Protein AF-A0A395GTN2-F1 (afdb_monomer)

Organism: NCBI:txid1448316

Mean predicted aligned error: 8.31 Å

Foldseek 3Di:
DLVLLLVLLCVQPVVPFPFPCLNPPAFLLLLVLLLVLVVLQVVLQVLVVCLVPVPPDPVCVVVVVCSLCVCVVQLQDDPVALDGQLLSNLLNLLQVVVVPWDKAQDDDPPDRDDDQADCSPPDSSRHGIHTPCVPDDVVVVVCVRSDGDDFDDDDLQCVVFVSGPPDPNDFAPQRVQLVVLLVVCVVVVDPLNVLSRGCSLVSNSSRRSHINLSCVSSLLDADPDQDWRQYPVGDTDHGDPCDPVSSVVNSQSVQSSSVHGD

Secondary structure (DSSP, 8-state):
-HHHHHHHHHHHTGGG---GGGGSPPPHHHHHHHHHHHHHHHHHHHHHHHHHHH--SGGGHHHHHHHTTHHHHTTSS-SSSSS-THHHHHHHHHHHHHTT---B----TT--S--SS-GGGS-TT-PPPB--GGGS-HHHHT----PPPPPPPP-HHHHHTT-S-S-TTSPPHHHHHHHHHHHHHHHTT-TTHHHHH--HHHHHTTGGGS-HHHHHHTT------SSPEEPTTS-EE-PPP--HHHHHHHHHHHHHTTT---

Structure (mmCIF, N/CA/C/O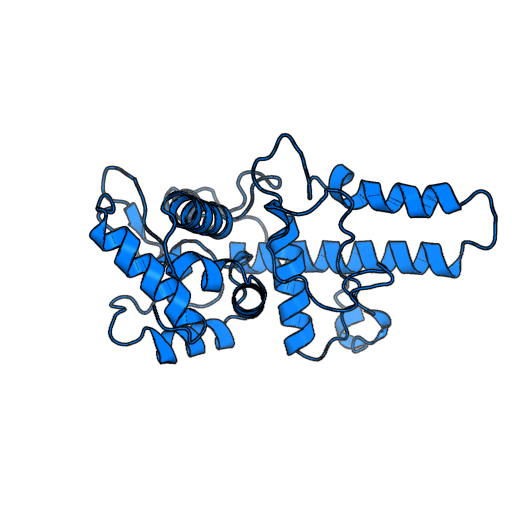 backbone):
data_AF-A0A395GTN2-F1
#
_entry.id   AF-A0A395GTN2-F1
#
loop_
_atom_site.group_PDB
_atom_site.id
_atom_site.type_symbol
_atom_site.label_atom_id
_atom_site.label_alt_id
_atom_site.label_comp_id
_atom_site.label_asym_id
_atom_site.label_entity_id
_atom_site.label_seq_id
_atom_site.pdbx_PDB_ins_code
_atom_site.Cartn_x
_atom_site.Cartn_y
_atom_site.Cartn_z
_atom_site.occupancy
_atom_site.B_iso_or_equiv
_atom_site.auth_seq_id
_atom_site.auth_comp_id
_atom_site.auth_asym_id
_atom_site.auth_atom_id
_atom_site.pdbx_PDB_model_num
ATOM 1 N N . MET A 1 1 ? 0.280 -10.208 2.697 1.00 88.06 1 MET A N 1
ATOM 2 C CA . MET A 1 1 ? 0.547 -9.235 1.609 1.00 88.06 1 MET A CA 1
ATOM 3 C C . MET A 1 1 ? 1.428 -9.806 0.502 1.00 88.06 1 MET A C 1
ATOM 5 O O . MET A 1 1 ? 0.880 -10.152 -0.533 1.00 88.06 1 MET A O 1
ATOM 9 N N . ARG A 1 2 ? 2.753 -9.978 0.691 1.00 90.62 2 ARG A N 1
ATOM 10 C CA . ARG A 1 2 ? 3.691 -10.299 -0.416 1.00 90.62 2 ARG A CA 1
ATOM 11 C C . ARG A 1 2 ? 3.287 -11.545 -1.201 1.00 90.62 2 ARG A C 1
ATOM 13 O O . ARG A 1 2 ? 3.273 -11.512 -2.423 1.00 90.62 2 ARG A O 1
ATOM 20 N N . ARG A 1 3 ? 2.926 -12.620 -0.493 1.00 90.50 3 ARG A N 1
ATOM 21 C CA . ARG A 1 3 ? 2.465 -13.875 -1.104 1.00 90.50 3 ARG A CA 1
ATOM 22 C C . ARG A 1 3 ? 1.245 -13.664 -2.007 1.00 90.50 3 ARG A C 1
ATOM 24 O O . ARG A 1 3 ? 1.262 -14.141 -3.132 1.00 90.50 3 ARG A O 1
ATOM 31 N N . ASN A 1 4 ? 0.238 -12.925 -1.537 1.00 90.69 4 ASN A N 1
ATOM 32 C CA . ASN A 1 4 ? -0.984 -12.650 -2.301 1.00 90.69 4 ASN A CA 1
ATOM 33 C C . ASN A 1 4 ? -0.666 -11.826 -3.553 1.00 90.69 4 ASN A C 1
ATOM 35 O O . ASN A 1 4 ? -1.109 -12.178 -4.639 1.00 90.69 4 ASN A O 1
ATOM 39 N N . PHE A 1 5 ? 0.166 -10.788 -3.415 1.00 92.25 5 PHE A N 1
ATOM 40 C CA . PHE A 1 5 ? 0.612 -9.979 -4.548 1.00 92.25 5 PHE A CA 1
ATOM 41 C C . PHE A 1 5 ? 1.381 -10.806 -5.585 1.00 92.25 5 PHE A C 1
ATOM 43 O O . PHE A 1 5 ? 1.015 -10.798 -6.754 1.00 92.25 5 PHE A O 1
ATOM 50 N N . CYS A 1 6 ? 2.395 -11.572 -5.168 1.00 91.75 6 CYS A N 1
ATOM 51 C CA . CYS A 1 6 ? 3.172 -12.410 -6.088 1.00 91.75 6 CYS A CA 1
ATOM 52 C C . CYS A 1 6 ? 2.281 -13.444 -6.782 1.00 91.75 6 CYS A C 1
ATOM 54 O O . CYS A 1 6 ? 2.359 -13.585 -7.994 1.00 91.75 6 CYS A O 1
ATOM 56 N N . SER A 1 7 ? 1.385 -14.096 -6.034 1.00 93.06 7 SER A N 1
ATOM 57 C CA . SER A 1 7 ? 0.434 -15.061 -6.589 1.00 93.06 7 SER A CA 1
ATOM 58 C C . SER A 1 7 ? -0.487 -14.421 -7.628 1.00 93.06 7 SER A C 1
ATOM 60 O O . SER A 1 7 ? -0.712 -15.014 -8.677 1.00 93.06 7 SER A O 1
ATOM 62 N N . ALA A 1 8 ? -1.011 -13.221 -7.367 1.00 91.81 8 ALA A N 1
ATOM 63 C CA . ALA A 1 8 ? -1.861 -12.502 -8.314 1.00 91.81 8 ALA A CA 1
ATOM 64 C C . ALA A 1 8 ? -1.090 -12.122 -9.586 1.00 91.81 8 ALA A C 1
ATOM 66 O O . ALA A 1 8 ? -1.570 -12.334 -10.698 1.00 91.81 8 ALA A O 1
ATOM 67 N N . VAL A 1 9 ? 0.139 -11.627 -9.428 1.00 90.94 9 VAL A N 1
ATOM 68 C CA . VAL A 1 9 ? 1.033 -11.291 -10.540 1.00 90.94 9 VAL A CA 1
ATOM 69 C C . VAL A 1 9 ? 1.365 -12.529 -11.383 1.00 90.94 9 VAL A C 1
ATOM 71 O O . VAL A 1 9 ? 1.243 -12.496 -12.605 1.00 90.94 9 VAL A O 1
ATOM 74 N N . GLU A 1 10 ? 1.731 -13.641 -10.751 1.00 92.19 10 GLU A N 1
ATOM 75 C CA . GLU A 1 10 ? 2.049 -14.907 -11.426 1.00 92.19 10 GLU A CA 1
ATOM 76 C C . GLU A 1 10 ? 0.829 -15.534 -12.104 1.00 92.19 10 GLU A C 1
ATOM 78 O O . G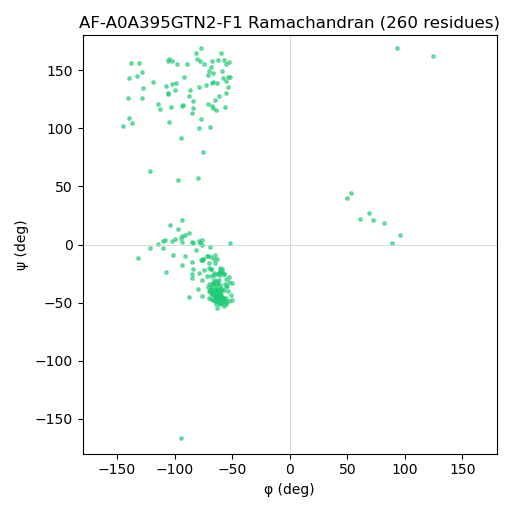LU A 1 10 ? 0.948 -16.144 -13.161 1.00 92.19 10 GLU A O 1
ATOM 83 N N . THR A 1 11 ? -0.359 -15.362 -11.531 1.00 91.75 11 THR A N 1
ATOM 84 C CA . THR A 1 11 ? -1.585 -15.922 -12.109 1.00 91.75 11 THR A CA 1
ATOM 85 C C . THR A 1 11 ? -2.055 -15.102 -13.306 1.00 91.75 11 THR A C 1
ATOM 87 O O . THR A 1 11 ? -2.431 -15.664 -14.332 1.00 91.75 11 THR A O 1
ATOM 90 N N . HIS A 1 12 ? -2.034 -13.774 -13.194 1.00 90.88 12 HIS A N 1
ATOM 91 C CA . HIS A 1 12 ? -2.730 -12.905 -14.143 1.00 90.88 12 HIS A CA 1
ATOM 92 C C . HIS A 1 12 ? -1.807 -12.151 -15.099 1.00 90.88 12 HIS A C 1
ATOM 94 O O . HIS A 1 12 ? -2.238 -11.759 -16.181 1.00 90.88 12 HIS A O 1
ATOM 100 N N . LEU A 1 13 ? -0.541 -11.939 -14.732 1.00 89.50 13 LEU A N 1
ATOM 101 C CA . LEU A 1 13 ? 0.380 -11.066 -15.466 1.00 89.50 13 LEU A CA 1
ATOM 102 C C . LEU A 1 13 ? 1.651 -11.769 -15.957 1.00 89.50 13 LEU A C 1
ATOM 104 O O . LEU A 1 13 ? 2.434 -11.130 -16.662 1.00 89.50 13 LEU A O 1
ATOM 108 N N . PHE A 1 14 ? 1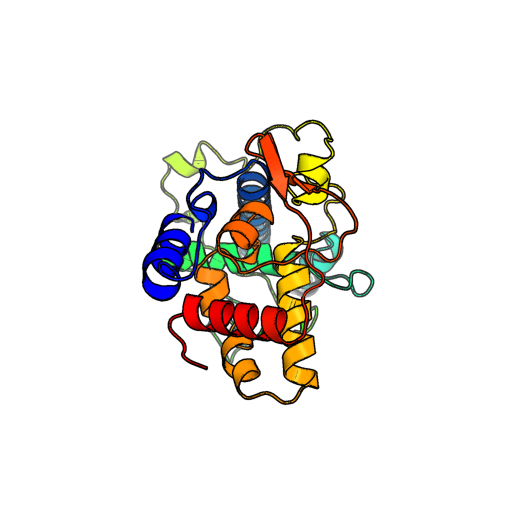.852 -13.054 -15.642 1.00 84.88 14 PHE A N 1
ATOM 109 C CA . PHE A 1 14 ? 3.099 -13.796 -15.887 1.00 84.88 14 PHE A CA 1
ATOM 110 C C . PHE A 1 14 ? 3.634 -13.690 -17.318 1.00 84.88 14 PHE A C 1
ATOM 112 O O . PHE A 1 14 ? 4.821 -13.452 -17.510 1.00 84.88 14 PHE A O 1
ATOM 119 N N . LEU A 1 15 ? 2.765 -13.793 -18.327 1.00 82.44 15 LEU A N 1
ATOM 120 C CA . LEU A 1 15 ? 3.166 -13.708 -19.740 1.00 82.44 15 LEU A CA 1
ATOM 121 C C . LEU A 1 15 ? 3.558 -12.291 -20.189 1.00 82.44 15 LEU A C 1
ATOM 123 O O . LEU A 1 15 ? 4.026 -12.107 -21.308 1.00 82.44 15 LEU A O 1
ATOM 127 N N . SER A 1 16 ? 3.312 -11.283 -19.354 1.00 80.44 16 SER A N 1
ATOM 128 C CA . SER A 1 16 ? 3.477 -9.870 -19.694 1.00 80.44 16 SER A CA 1
ATOM 129 C C . SER A 1 16 ? 4.572 -9.167 -18.894 1.00 80.44 16 SER A C 1
ATOM 131 O O . SER A 1 16 ? 4.746 -7.959 -19.072 1.00 80.44 16 SER A O 1
ATOM 133 N N . ILE A 1 17 ? 5.258 -9.882 -17.999 1.00 84.50 17 ILE A N 1
ATOM 134 C CA . ILE A 1 17 ? 6.269 -9.328 -17.099 1.00 84.50 17 ILE A CA 1
ATOM 135 C C . ILE A 1 17 ? 7.638 -9.898 -17.447 1.00 84.50 17 ILE A C 1
ATOM 137 O O . ILE A 1 17 ? 7.869 -11.099 -17.339 1.00 84.50 17 ILE A O 1
ATOM 141 N N . ASP A 1 18 ? 8.562 -8.998 -17.772 1.00 76.31 18 ASP A N 1
ATOM 142 C CA . ASP A 1 18 ? 9.951 -9.344 -18.083 1.00 76.31 18 ASP A CA 1
ATOM 143 C C . ASP A 1 18 ? 10.872 -9.256 -16.851 1.00 76.31 18 ASP A C 1
ATOM 145 O O . ASP A 1 18 ? 11.962 -9.825 -16.840 1.00 76.31 18 ASP A O 1
ATOM 149 N N . ASN A 1 19 ? 10.438 -8.565 -15.788 1.00 83.88 19 ASN A N 1
ATOM 150 C CA . ASN A 1 19 ? 11.223 -8.337 -14.576 1.00 83.88 19 ASN A CA 1
ATOM 151 C C . ASN A 1 19 ? 10.621 -9.072 -13.367 1.00 83.88 19 ASN A C 1
ATOM 153 O O . ASN A 1 19 ? 9.526 -8.747 -12.920 1.00 83.88 19 ASN A O 1
ATOM 157 N N . LYS A 1 20 ? 11.360 -10.027 -12.789 1.00 87.62 20 LYS A N 1
ATOM 158 C CA . LYS A 1 20 ? 10.916 -10.829 -11.631 1.00 87.62 20 LYS A CA 1
ATOM 159 C C . LYS A 1 20 ? 11.160 -10.175 -10.269 1.00 87.62 20 LYS A C 1
ATOM 161 O O . LYS A 1 20 ? 10.806 -10.755 -9.242 1.00 87.62 20 LYS A O 1
ATOM 166 N N . ASP A 1 21 ? 11.685 -8.955 -10.234 1.00 90.81 21 ASP A N 1
ATOM 167 C CA . ASP A 1 21 ? 11.950 -8.233 -8.987 1.00 90.81 21 ASP A CA 1
ATOM 168 C C . ASP A 1 21 ? 10.671 -7.868 -8.218 1.00 90.81 21 ASP A C 1
ATOM 170 O O . ASP A 1 21 ? 10.736 -7.566 -7.025 1.00 90.81 21 ASP A O 1
ATOM 174 N N . TYR A 1 22 ? 9.485 -7.999 -8.830 1.00 90.56 22 TYR A N 1
ATOM 175 C CA . TYR A 1 22 ? 8.208 -7.915 -8.110 1.00 90.56 22 TYR A CA 1
ATOM 176 C C . TYR A 1 22 ? 8.116 -8.937 -6.963 1.00 90.56 22 TYR A C 1
ATOM 178 O O . TYR A 1 22 ? 7.376 -8.720 -5.999 1.00 90.56 22 TYR A O 1
ATOM 186 N N . ALA A 1 23 ? 8.861 -10.044 -7.057 1.00 91.69 23 ALA A N 1
ATOM 187 C CA . ALA A 1 23 ? 8.918 -11.106 -6.063 1.00 91.69 23 ALA A CA 1
ATOM 188 C C . ALA A 1 23 ? 10.065 -10.933 -5.055 1.00 91.69 23 ALA A C 1
ATOM 190 O O . ALA A 1 23 ? 10.212 -11.774 -4.167 1.00 91.69 23 ALA A O 1
ATOM 191 N N . ALA A 1 24 ? 10.861 -9.861 -5.128 1.00 92.44 24 ALA A N 1
ATOM 192 C CA . ALA A 1 24 ? 11.944 -9.606 -4.178 1.00 92.44 24 ALA A CA 1
ATOM 193 C C . ALA A 1 24 ? 11.431 -9.543 -2.719 1.00 92.44 24 ALA A C 1
ATOM 195 O O . ALA A 1 24 ? 10.230 -9.319 -2.491 1.00 92.44 24 ALA A O 1
ATOM 196 N N . PRO A 1 25 ? 12.297 -9.751 -1.708 1.00 92.06 25 PRO A N 1
ATOM 197 C CA . PRO A 1 25 ? 11.949 -9.507 -0.308 1.00 92.06 25 PRO A CA 1
ATOM 198 C C . PRO A 1 25 ? 11.392 -8.090 -0.085 1.00 92.06 25 PRO A C 1
ATOM 200 O O . PRO A 1 25 ? 11.645 -7.213 -0.917 1.00 92.06 25 PRO A O 1
ATOM 203 N N . PRO A 1 26 ? 10.619 -7.858 0.992 1.00 91.88 26 PRO A N 1
ATOM 204 C CA . PRO A 1 26 ? 10.169 -6.520 1.342 1.00 91.88 26 PRO A CA 1
ATOM 205 C C . PRO A 1 26 ? 11.339 -5.541 1.448 1.00 91.88 26 PRO A C 1
ATOM 207 O O . PRO A 1 26 ? 12.387 -5.880 1.999 1.00 91.88 26 PRO A O 1
ATOM 210 N N . SER A 1 27 ? 11.186 -4.346 0.889 1.00 92.94 27 SER A N 1
ATOM 211 C CA . SER A 1 27 ? 12.145 -3.270 1.103 1.00 92.94 27 SER A CA 1
ATOM 212 C C . SER A 1 27 ? 11.878 -2.566 2.433 1.00 92.94 27 SER A C 1
ATOM 214 O O . SER A 1 27 ? 10.808 -2.695 3.030 1.00 92.94 27 SER A O 1
ATOM 216 N N . TRP A 1 28 ? 12.858 -1.782 2.890 1.00 93.50 28 TRP A N 1
ATOM 217 C CA . TRP A 1 28 ? 12.754 -1.046 4.151 1.00 93.50 28 TRP A CA 1
ATOM 218 C C . TRP A 1 28 ? 11.487 -0.178 4.230 1.00 93.50 28 TRP A C 1
ATOM 220 O O . TRP A 1 28 ? 10.842 -0.139 5.273 1.00 93.50 28 TRP A O 1
ATOM 230 N N . ILE A 1 29 ? 11.093 0.487 3.136 1.00 93.25 29 ILE A N 1
ATOM 231 C CA . ILE A 1 29 ? 9.903 1.351 3.142 1.00 93.25 29 ILE A CA 1
ATOM 232 C C . ILE A 1 29 ? 8.605 0.552 3.314 1.00 93.25 29 ILE A C 1
ATOM 234 O O . ILE A 1 29 ? 7.673 1.026 3.957 1.00 93.25 29 ILE A O 1
ATOM 238 N N . GLU A 1 30 ? 8.544 -0.668 2.776 1.00 93.69 30 GLU A N 1
ATOM 239 C CA . GLU A 1 30 ? 7.369 -1.539 2.878 1.00 93.69 30 GLU A CA 1
ATOM 240 C C . GLU A 1 30 ? 7.200 -2.012 4.325 1.00 93.69 30 GLU A C 1
ATOM 242 O O . GLU A 1 30 ? 6.092 -2.006 4.872 1.00 93.69 30 GLU A O 1
ATOM 247 N N . GLU A 1 31 ? 8.312 -2.347 4.984 1.00 92.38 31 GLU A N 1
ATOM 248 C CA . GLU A 1 31 ? 8.334 -2.612 6.421 1.00 92.38 31 GLU A CA 1
ATOM 249 C C . GLU A 1 31 ? 7.947 -1.365 7.216 1.00 92.38 31 GLU A C 1
ATOM 251 O O . GLU A 1 31 ? 7.081 -1.453 8.085 1.00 92.38 31 GLU A O 1
ATOM 256 N N . TYR A 1 32 ? 8.524 -0.201 6.905 1.00 91.88 32 TYR A N 1
ATOM 257 C CA . TYR A 1 32 ? 8.204 1.060 7.572 1.00 91.88 32 TYR A CA 1
ATOM 258 C C . TYR A 1 32 ? 6.708 1.373 7.517 1.00 91.88 32 TYR A C 1
ATOM 260 O O . TYR A 1 32 ? 6.095 1.602 8.558 1.00 91.88 32 TYR A O 1
ATOM 268 N N . ARG A 1 33 ? 6.100 1.332 6.326 1.00 91.50 33 ARG A N 1
ATOM 269 C CA . ARG A 1 33 ? 4.668 1.610 6.130 1.00 91.50 33 ARG A CA 1
ATOM 270 C C . ARG A 1 33 ? 3.795 0.624 6.890 1.00 91.50 33 ARG A C 1
ATOM 272 O O . ARG A 1 33 ? 2.810 1.030 7.497 1.00 91.50 33 ARG A O 1
ATOM 279 N N . THR A 1 34 ? 4.190 -0.649 6.917 1.00 92.06 34 THR A N 1
ATOM 280 C CA . THR A 1 34 ? 3.499 -1.684 7.697 1.00 92.06 34 THR A CA 1
ATOM 281 C C . THR A 1 34 ? 3.529 -1.362 9.192 1.00 92.06 34 THR A C 1
ATOM 283 O O . THR A 1 34 ? 2.485 -1.346 9.836 1.00 92.06 34 THR A O 1
ATOM 286 N N . HIS A 1 35 ? 4.705 -1.064 9.748 1.00 90.44 35 HIS A N 1
ATOM 287 C CA . HIS A 1 35 ? 4.859 -0.731 11.167 1.00 90.44 35 HIS A CA 1
ATOM 288 C C . HIS A 1 35 ? 4.127 0.562 11.539 1.00 90.44 35 HIS A C 1
ATOM 290 O O . HIS A 1 35 ? 3.429 0.612 12.549 1.00 90.44 35 HIS A O 1
ATOM 296 N N . TRP A 1 36 ? 4.233 1.585 10.692 1.00 89.75 36 TRP A N 1
ATOM 297 C CA . TRP A 1 36 ? 3.543 2.860 10.857 1.00 89.75 36 TRP A CA 1
ATOM 298 C C . TRP A 1 36 ? 2.017 2.679 10.876 1.00 89.75 36 TRP A C 1
ATOM 300 O O . TRP A 1 36 ? 1.343 3.156 11.788 1.00 89.75 36 TRP A O 1
ATOM 310 N N . ALA A 1 37 ? 1.470 1.917 9.927 1.00 91.00 37 ALA A N 1
ATOM 311 C CA . ALA A 1 37 ? 0.043 1.624 9.872 1.00 91.00 37 ALA A CA 1
ATOM 312 C C . ALA A 1 37 ? -0.420 0.770 11.070 1.00 91.00 37 ALA A C 1
ATOM 314 O O . ALA A 1 37 ? -1.473 1.048 11.645 1.00 91.00 37 ALA A O 1
ATOM 315 N N . LEU A 1 38 ? 0.377 -0.223 11.498 1.00 90.00 38 LEU A N 1
ATOM 316 C CA . LEU A 1 38 ? 0.103 -1.028 12.699 1.00 90.00 38 LEU A CA 1
ATOM 317 C C . LEU A 1 38 ? 0.037 -0.154 13.951 1.00 90.00 38 LEU A C 1
ATOM 319 O O . LEU A 1 38 ? -0.867 -0.325 14.772 1.00 90.00 38 LEU A O 1
ATOM 323 N N . TRP A 1 39 ? 0.973 0.787 14.085 1.00 88.62 39 TRP A N 1
ATOM 324 C CA . TRP A 1 39 ? 1.006 1.721 15.203 1.00 88.62 39 TRP A CA 1
ATOM 325 C C . TRP A 1 39 ? -0.275 2.553 15.268 1.00 88.62 39 TRP A C 1
ATOM 327 O O . TRP A 1 39 ? -0.907 2.595 16.322 1.00 88.62 39 TRP A O 1
ATOM 337 N N . HIS A 1 40 ? -0.715 3.134 14.147 1.00 88.88 40 HIS A N 1
ATOM 338 C CA . HIS A 1 40 ? -1.957 3.911 14.106 1.00 88.88 40 HIS A CA 1
ATOM 339 C C . HIS A 1 40 ? -3.199 3.061 14.403 1.00 88.88 40 HIS A C 1
ATOM 341 O O . HIS A 1 40 ? -4.043 3.495 15.185 1.00 88.88 40 HIS A O 1
ATOM 347 N N . LEU A 1 41 ? -3.301 1.844 13.851 1.00 88.38 41 LEU A N 1
ATOM 348 C CA . LEU A 1 41 ? -4.419 0.932 14.142 1.00 88.38 41 LEU A CA 1
ATOM 349 C C . LEU A 1 41 ? -4.496 0.591 15.632 1.00 88.38 41 LEU A C 1
ATOM 351 O O . LEU A 1 41 ? -5.576 0.652 16.226 1.00 88.38 41 LEU A O 1
ATOM 355 N N . ARG A 1 42 ? -3.359 0.239 16.246 1.00 86.31 42 ARG A N 1
ATOM 356 C CA . ARG A 1 42 ? -3.280 -0.090 17.677 1.00 86.31 42 ARG A CA 1
ATOM 357 C C . ARG A 1 42 ? -3.619 1.113 18.533 1.00 86.31 42 ARG A C 1
ATOM 359 O O . ARG A 1 42 ? -4.496 1.018 19.382 1.00 86.31 42 ARG A O 1
ATOM 366 N N . HIS A 1 43 ? -2.966 2.236 18.271 1.00 86.19 43 HIS A N 1
ATOM 367 C CA . HIS A 1 43 ? -3.139 3.450 19.049 1.00 86.19 43 HIS A CA 1
ATOM 368 C C . HIS A 1 43 ? -4.582 3.966 18.984 1.00 86.19 43 HIS A C 1
ATOM 370 O O . HIS A 1 43 ? -5.171 4.259 20.021 1.00 86.19 43 HIS A O 1
ATOM 376 N N . TYR A 1 44 ? -5.187 4.012 17.793 1.00 85.44 44 TYR A N 1
ATOM 377 C CA . TYR A 1 44 ? -6.588 4.410 17.638 1.00 85.44 44 TYR A CA 1
ATOM 378 C C . TYR A 1 44 ? -7.545 3.451 18.362 1.00 85.44 44 TYR A C 1
ATOM 380 O O . TYR A 1 44 ? -8.422 3.898 19.100 1.00 85.44 44 TYR A O 1
ATOM 388 N N . SER A 1 45 ? -7.331 2.137 18.230 1.00 83.69 45 SER A N 1
ATOM 389 C CA . SER A 1 45 ? -8.156 1.126 18.910 1.00 83.69 45 SER A CA 1
ATOM 390 C C . SER A 1 45 ? -8.049 1.216 20.434 1.00 83.69 45 SER A C 1
ATOM 392 O O . SER A 1 45 ? -9.055 1.108 21.131 1.00 83.69 45 SER A O 1
ATOM 394 N N . ASP A 1 46 ? -6.848 1.441 20.967 1.00 81.25 46 ASP A N 1
ATOM 395 C CA . ASP A 1 46 ? -6.619 1.576 22.407 1.00 81.25 46 ASP A CA 1
ATOM 396 C C . ASP A 1 46 ? -7.271 2.844 22.958 1.00 81.25 46 ASP A C 1
ATOM 398 O O . ASP A 1 46 ? -7.936 2.783 23.992 1.00 81.25 46 ASP A O 1
ATOM 402 N N . LEU A 1 47 ? -7.164 3.968 22.242 1.00 80.56 47 LEU A N 1
ATOM 403 C CA . LEU A 1 47 ? -7.858 5.201 22.608 1.00 80.56 47 LEU A CA 1
ATOM 404 C C . LEU A 1 47 ? -9.378 5.021 22.611 1.00 80.56 47 LEU A C 1
ATOM 406 O O . LEU A 1 47 ? -10.038 5.458 23.553 1.00 80.56 47 LEU A O 1
ATOM 410 N N . GLN A 1 48 ? -9.938 4.350 21.602 1.00 78.81 48 GLN A N 1
ATOM 411 C CA . GLN A 1 48 ? -11.376 4.100 21.547 1.00 78.81 48 GLN A CA 1
ATOM 412 C C . GLN A 1 48 ? -11.838 3.143 22.650 1.00 78.81 48 GLN A C 1
ATOM 414 O O . GLN A 1 48 ? -12.865 3.388 23.277 1.00 78.81 48 GLN A O 1
ATOM 419 N N . ASN A 1 49 ? -11.072 2.092 22.946 1.00 76.94 49 ASN A N 1
ATOM 420 C CA . ASN A 1 49 ? -11.374 1.183 24.052 1.00 76.94 49 ASN A CA 1
ATOM 421 C C . ASN A 1 49 ? -11.307 1.892 25.410 1.00 76.94 49 ASN A C 1
ATOM 423 O O . ASN A 1 49 ? -12.183 1.693 26.250 1.00 76.94 49 ASN A O 1
ATOM 427 N N . LEU A 1 50 ? -10.293 2.734 25.633 1.00 75.81 50 LEU A N 1
ATOM 428 C CA . LEU A 1 50 ? -10.182 3.543 26.847 1.00 75.81 50 LEU A CA 1
ATOM 429 C C . LEU A 1 50 ? -11.360 4.509 26.977 1.00 75.81 50 LEU A C 1
A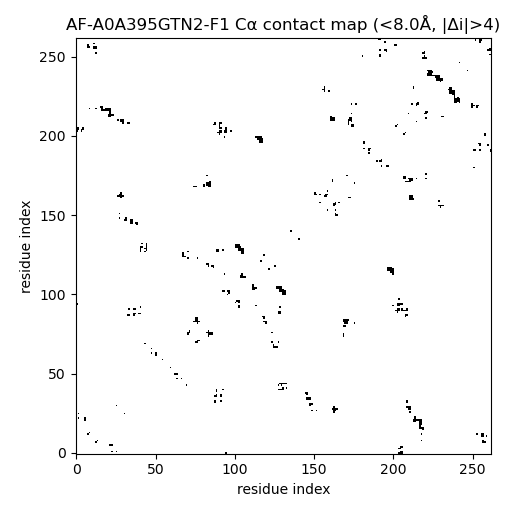TOM 431 O O . LEU A 1 50 ? -11.945 4.607 28.055 1.00 75.81 50 LEU A O 1
ATOM 435 N N . ALA A 1 51 ? -11.740 5.171 25.881 1.00 74.75 51 ALA A N 1
ATOM 436 C CA . ALA A 1 51 ? -12.915 6.028 25.845 1.00 74.75 51 ALA A CA 1
ATOM 437 C C . ALA A 1 51 ? -14.180 5.233 26.215 1.00 74.75 51 ALA A C 1
ATOM 439 O O . ALA A 1 51 ? -14.893 5.611 27.136 1.00 74.75 51 ALA A O 1
ATOM 440 N N . LEU A 1 52 ? -14.431 4.083 25.590 1.00 72.56 52 LEU A N 1
ATOM 441 C CA . LEU A 1 52 ? -15.625 3.275 25.867 1.00 72.56 52 LEU A CA 1
ATOM 442 C C . LEU A 1 52 ? -15.685 2.740 27.309 1.00 72.56 52 LEU A C 1
ATOM 444 O O . LEU A 1 52 ? -16.760 2.725 27.904 1.00 72.56 52 LEU A O 1
ATOM 448 N N . ASN A 1 53 ? -14.554 2.321 27.883 1.00 69.06 53 ASN A N 1
ATOM 449 C CA . ASN A 1 53 ? -14.521 1.666 29.197 1.00 69.06 53 ASN A CA 1
ATOM 450 C C . ASN A 1 53 ? -14.486 2.637 30.387 1.00 69.06 53 ASN A C 1
ATOM 452 O O . ASN A 1 53 ? -14.897 2.265 31.486 1.00 69.06 53 ASN A O 1
ATOM 456 N N . HIS A 1 54 ? -13.988 3.863 30.202 1.00 63.09 54 HIS A N 1
ATOM 457 C CA . HIS A 1 54 ? -13.819 4.833 31.293 1.00 63.09 54 HIS A CA 1
ATOM 458 C C . HIS A 1 54 ? -14.786 6.024 31.231 1.00 63.09 54 HIS A C 1
ATOM 460 O O . HIS A 1 54 ? -14.795 6.850 32.147 1.00 63.09 54 HIS A O 1
ATOM 466 N N . ILE A 1 55 ? -15.626 6.125 30.196 1.00 59.06 55 ILE A N 1
ATOM 467 C CA . ILE A 1 55 ? -16.591 7.220 30.043 1.00 59.06 55 ILE A CA 1
ATOM 468 C C . ILE A 1 55 ? -17.960 6.806 30.604 1.00 59.06 55 ILE A C 1
ATOM 470 O O . ILE A 1 55 ? -18.811 6.263 29.910 1.00 59.06 55 ILE A O 1
ATOM 474 N N . THR A 1 56 ? -18.195 7.106 31.882 1.00 55.59 56 THR A N 1
ATOM 475 C CA . THR A 1 56 ? -19.513 6.990 32.545 1.00 55.59 56 THR A CA 1
ATOM 476 C C . THR A 1 56 ? -20.227 8.339 32.718 1.00 55.59 56 THR A C 1
ATOM 478 O O . THR A 1 56 ? -21.309 8.391 33.295 1.00 55.59 56 THR A O 1
ATOM 481 N N . SER A 1 57 ? -19.649 9.443 32.224 1.00 53.50 57 SER A N 1
ATOM 482 C CA . SER A 1 57 ? -20.140 10.811 32.455 1.00 53.50 57 SER A CA 1
ATOM 483 C C . SER A 1 57 ? -20.532 11.546 31.170 1.00 53.50 57 SER A C 1
ATOM 485 O O . SER A 1 57 ? -19.828 11.509 30.161 1.00 53.50 57 SER A O 1
ATOM 487 N N . GLN A 1 58 ? -21.633 12.295 31.257 1.00 55.94 58 GLN A N 1
ATOM 488 C CA . GLN A 1 58 ? -22.256 13.097 30.197 1.00 55.94 58 GLN A CA 1
ATOM 489 C C . GLN A 1 58 ? -21.374 14.256 29.679 1.00 55.94 58 GLN A C 1
ATOM 491 O O . GLN A 1 58 ? -21.655 14.816 28.628 1.00 55.94 58 GLN A O 1
ATOM 496 N N . CYS A 1 59 ? -20.276 14.589 30.370 1.00 52.38 59 CYS A N 1
ATOM 497 C CA . CYS A 1 59 ? -19.308 15.615 29.950 1.00 52.38 59 CYS A CA 1
ATOM 498 C C . CYS A 1 59 ? -18.374 15.145 28.806 1.00 52.38 59 CYS A C 1
ATOM 500 O O . CYS A 1 59 ? -17.696 15.953 28.173 1.00 52.38 59 CYS A O 1
ATOM 502 N N . CYS A 1 60 ? -18.336 13.839 28.521 1.00 52.75 60 CYS A N 1
ATOM 503 C CA . CYS A 1 60 ? -17.299 13.208 27.700 1.00 52.75 60 CYS A CA 1
ATOM 504 C C . CYS A 1 60 ? -17.753 12.752 26.301 1.00 52.75 60 CYS A C 1
ATOM 506 O O . CYS A 1 60 ? -16.933 12.196 25.572 1.00 52.75 60 CYS A O 1
ATOM 508 N N . THR A 1 61 ? -18.998 13.013 25.877 1.00 53.97 61 THR A N 1
ATOM 509 C CA . THR A 1 61 ? -19.380 12.885 24.450 1.00 53.97 61 THR A CA 1
ATOM 510 C C . THR A 1 61 ? -18.455 13.724 23.569 1.00 53.97 61 THR A C 1
ATOM 512 O O . THR A 1 61 ? -17.982 13.246 22.545 1.00 53.97 61 THR A O 1
ATOM 515 N N . THR A 1 62 ? -18.037 14.887 24.076 1.00 56.03 62 THR A N 1
ATOM 516 C CA . THR A 1 62 ? -17.014 15.744 23.464 1.00 56.03 62 THR A CA 1
ATOM 517 C C . THR A 1 62 ? -15.638 15.081 23.296 1.00 56.03 62 THR A C 1
ATOM 519 O O . THR A 1 62 ? -14.866 15.515 22.451 1.00 56.03 62 THR A O 1
ATOM 522 N N . ILE A 1 63 ? -15.280 14.049 24.075 1.00 56.94 63 ILE A N 1
ATOM 523 C CA . ILE A 1 63 ? -14.002 13.318 23.931 1.00 56.94 63 ILE A CA 1
ATOM 524 C C . ILE A 1 63 ? -14.084 12.306 22.784 1.00 56.94 63 ILE A C 1
ATOM 526 O O . ILE A 1 63 ? -13.121 12.157 22.035 1.00 56.94 63 ILE A O 1
ATOM 530 N N . VAL A 1 64 ? -15.232 11.643 22.624 1.00 58.88 64 VAL A N 1
ATOM 531 C CA . VAL A 1 64 ? -15.490 10.753 21.481 1.00 58.88 64 VAL A CA 1
ATOM 532 C C . VAL A 1 64 ? -15.639 11.567 20.193 1.00 58.88 64 VAL A C 1
ATOM 534 O O . VAL A 1 64 ? -15.041 11.205 19.190 1.00 58.88 64 VAL A O 1
ATOM 537 N N . GLU A 1 65 ? -16.303 12.724 20.243 1.00 57.19 65 GLU A N 1
ATOM 538 C CA . GLU A 1 65 ? -16.314 13.705 19.143 1.00 57.19 65 GLU A CA 1
ATOM 539 C C . GLU A 1 65 ? -14.889 14.212 18.836 1.00 57.19 65 GLU A C 1
ATOM 541 O O . GLU A 1 65 ? -14.495 14.342 17.685 1.00 57.19 65 GLU A O 1
ATOM 546 N N . LYS A 1 66 ? -14.026 14.405 19.845 1.00 58.28 66 LYS A N 1
ATOM 547 C CA . LYS A 1 66 ? -12.603 14.728 19.621 1.00 58.28 66 LYS A CA 1
ATOM 548 C C . LYS A 1 66 ? -11.797 13.580 19.006 1.00 58.28 66 LYS A C 1
ATOM 550 O O . LYS A 1 66 ? -10.763 13.858 18.404 1.00 58.28 66 LYS A O 1
ATOM 555 N N . LEU A 1 67 ? -12.221 12.318 19.094 1.00 66.00 67 LEU A N 1
ATOM 556 C CA . LEU A 1 67 ? -11.561 11.222 18.366 1.00 66.00 67 LEU A CA 1
ATOM 557 C C . LEU A 1 67 ? -11.760 11.334 16.849 1.00 66.00 67 LEU A C 1
ATOM 559 O O . LEU A 1 67 ? -10.915 10.834 16.108 1.00 66.00 67 LEU A O 1
ATOM 563 N N . GLU A 1 68 ? -12.777 12.064 16.379 1.00 63.12 68 GLU A N 1
ATOM 564 C CA . GLU A 1 68 ? -12.907 12.449 14.964 1.00 63.12 68 GLU A CA 1
ATOM 565 C C . GLU A 1 68 ? -11.733 13.337 14.519 1.00 63.12 68 GLU A C 1
ATOM 567 O O . GLU A 1 68 ? -11.320 13.296 13.365 1.00 63.12 68 GLU A O 1
ATOM 572 N N . THR A 1 69 ? -11.095 14.062 15.449 1.00 71.69 69 THR A N 1
ATOM 573 C CA . THR A 1 69 ? -9.894 14.864 15.159 1.00 71.69 69 THR A CA 1
ATOM 574 C C . THR A 1 69 ? -8.598 14.049 15.136 1.00 71.69 69 THR A C 1
ATOM 576 O O . THR A 1 69 ? -7.551 14.596 14.785 1.00 71.69 69 THR A O 1
ATOM 579 N N . TYR A 1 70 ? -8.631 12.748 15.468 1.00 80.31 70 TYR A N 1
ATOM 580 C CA . TYR A 1 70 ? -7.435 11.896 15.484 1.00 80.31 70 TYR A CA 1
ATOM 581 C C . TYR A 1 70 ? -6.742 11.870 14.121 1.00 80.31 70 TYR A C 1
ATOM 583 O O . TYR A 1 70 ? -5.521 12.019 14.039 1.00 80.31 70 TYR A O 1
ATOM 591 N N . THR A 1 71 ? -7.520 11.695 13.054 1.00 77.56 71 THR A N 1
ATOM 592 C CA . THR A 1 71 ? -7.014 11.669 11.681 1.00 77.56 71 THR A CA 1
ATOM 593 C C . THR A 1 71 ? -6.374 13.001 11.310 1.00 77.56 71 THR A C 1
ATOM 595 O O . THR A 1 71 ? -5.267 13.009 10.777 1.00 77.56 71 THR A O 1
ATOM 598 N N . THR A 1 72 ? -6.992 14.120 11.679 1.00 75.50 72 THR A N 1
ATOM 599 C CA . THR A 1 72 ? -6.465 15.470 11.445 1.00 75.50 72 THR A CA 1
ATOM 600 C C . THR A 1 72 ? -5.175 15.736 12.223 1.00 75.50 72 THR A C 1
ATOM 602 O O . THR A 1 72 ? -4.183 16.167 11.641 1.00 75.50 72 THR A O 1
ATOM 605 N N . TRP A 1 73 ? -5.138 15.441 13.527 1.00 76.06 73 TRP A N 1
ATOM 606 C CA . TRP A 1 73 ? -3.958 15.672 14.379 1.00 76.06 73 TRP A CA 1
ATOM 607 C C . TRP A 1 73 ? -2.745 14.852 13.959 1.00 76.06 73 TRP A C 1
ATOM 609 O O . TRP A 1 73 ? -1.612 15.300 14.113 1.00 76.06 73 TRP A O 1
ATOM 619 N N . ASN A 1 74 ? -2.981 13.660 13.418 1.00 78.81 74 ASN A N 1
ATOM 620 C CA . ASN A 1 74 ? -1.922 12.792 12.918 1.00 78.81 74 ASN A CA 1
ATOM 621 C C . ASN A 1 74 ? -1.617 13.031 11.430 1.00 78.81 74 ASN A C 1
ATOM 623 O O . ASN A 1 74 ? -0.876 12.251 10.834 1.00 78.81 74 ASN A O 1
ATOM 627 N N . GLY A 1 75 ? -2.192 14.072 10.812 1.00 74.56 75 GLY A N 1
ATOM 628 C CA . GLY A 1 75 ? -1.981 14.388 9.396 1.00 74.56 75 GLY A CA 1
ATOM 629 C C . GLY A 1 75 ? -2.436 13.278 8.443 1.00 74.56 75 GLY A C 1
ATOM 630 O O . GLY A 1 75 ? -1.961 13.199 7.314 1.00 74.56 75 GLY A O 1
ATOM 631 N N . LEU A 1 76 ? -3.332 12.398 8.896 1.00 76.50 76 LEU A N 1
ATOM 632 C CA . LEU A 1 76 ? -3.831 11.259 8.129 1.00 76.50 76 LEU A CA 1
ATOM 633 C C . LEU A 1 76 ? -4.843 11.689 7.085 1.00 76.50 76 LEU A C 1
ATOM 635 O O . LEU A 1 76 ? -4.932 11.032 6.058 1.00 76.50 76 LEU A O 1
ATOM 639 N N . VAL A 1 77 ? -5.590 12.760 7.359 1.00 68.69 77 VAL A N 1
ATOM 640 C CA . VAL A 1 77 ? -6.564 13.368 6.456 1.00 68.69 77 VAL A CA 1
ATOM 641 C C . VAL A 1 77 ? -6.384 14.878 6.559 1.00 68.69 77 VAL A C 1
ATOM 643 O O . VAL A 1 77 ? -6.737 15.479 7.567 1.00 68.69 77 VAL A O 1
ATOM 646 N N . ASN A 1 78 ? -5.757 15.491 5.557 1.00 60.50 78 ASN A N 1
ATOM 647 C CA . ASN A 1 78 ? -5.550 16.937 5.518 1.00 60.50 78 ASN A CA 1
ATOM 648 C C . ASN A 1 78 ? -6.074 17.485 4.187 1.00 60.50 78 ASN A C 1
ATOM 650 O O . ASN A 1 78 ? -5.773 16.909 3.149 1.00 60.50 78 ASN A O 1
ATOM 654 N N . ASN A 1 79 ? -6.827 18.588 4.214 1.00 54.09 79 ASN A N 1
ATOM 655 C CA . ASN A 1 79 ? -7.317 19.260 3.000 1.00 54.09 79 ASN A CA 1
ATOM 656 C C . ASN A 1 79 ? -6.174 19.856 2.164 1.00 54.09 79 ASN A C 1
ATOM 658 O O . ASN A 1 79 ? -6.320 20.008 0.954 1.00 54.09 79 ASN A O 1
ATOM 662 N N . ASP A 1 80 ? -5.040 20.160 2.802 1.00 54.81 80 ASP A N 1
ATOM 663 C CA . ASP A 1 80 ? -3.866 20.726 2.131 1.00 54.81 80 ASP A CA 1
ATOM 664 C C . ASP A 1 80 ? -2.974 19.655 1.491 1.00 54.81 80 ASP A C 1
ATOM 666 O O . ASP A 1 80 ? -2.196 19.952 0.583 1.00 54.81 80 ASP A O 1
ATOM 670 N N . SER A 1 81 ? -3.084 18.397 1.941 1.00 56.12 81 SER A N 1
ATOM 671 C CA . SER A 1 81 ? -2.418 17.282 1.276 1.00 56.12 81 SER A CA 1
ATOM 672 C C . SER A 1 81 ? -3.388 16.691 0.269 1.00 56.12 81 SER A C 1
ATOM 674 O O . SER A 1 81 ? -4.444 16.191 0.658 1.00 56.12 81 SER A O 1
ATOM 676 N N . PRO A 1 82 ? -3.048 16.669 -1.028 1.00 55.50 82 PRO A N 1
ATOM 677 C CA . PRO A 1 82 ? -3.941 16.095 -2.011 1.00 55.50 82 PRO A CA 1
ATOM 678 C C . PRO A 1 82 ? -4.231 14.627 -1.702 1.00 55.50 82 PRO A C 1
ATOM 680 O O . PRO A 1 82 ? -5.248 14.141 -2.170 1.00 55.50 82 PRO A O 1
ATOM 683 N N . MET A 1 83 ? -3.391 13.903 -0.949 1.00 66.12 83 MET A N 1
ATOM 684 C CA . MET A 1 83 ? -3.496 12.452 -0.799 1.00 66.12 83 MET A CA 1
ATOM 685 C C . MET A 1 83 ? -3.229 11.989 0.652 1.00 66.12 83 MET A C 1
ATOM 687 O O . MET A 1 83 ? -2.084 12.007 1.103 1.00 66.12 83 MET A O 1
ATOM 691 N N . PRO A 1 84 ? -4.258 11.536 1.386 1.00 68.19 84 PRO A N 1
ATOM 692 C CA . PRO A 1 84 ? -4.112 11.055 2.759 1.00 68.19 84 PRO A CA 1
ATOM 693 C C . PRO A 1 84 ? -3.424 9.678 2.848 1.00 68.19 84 PRO A C 1
ATOM 695 O O . PRO A 1 84 ? -3.782 8.750 2.122 1.00 68.19 84 PRO A O 1
ATOM 698 N N . ARG A 1 85 ? -2.493 9.494 3.803 1.00 81.38 85 ARG A N 1
ATOM 699 C CA . ARG A 1 85 ? -1.854 8.187 4.116 1.00 81.38 85 ARG A CA 1
ATOM 700 C C . ARG A 1 85 ? -2.799 7.169 4.756 1.00 81.38 85 ARG A C 1
ATOM 702 O O . ARG A 1 85 ? -2.419 6.028 5.008 1.00 81.38 85 ARG A O 1
ATOM 709 N N . VAL A 1 86 ? -4.041 7.570 5.001 1.00 84.56 86 VAL A N 1
ATOM 710 C CA . VAL A 1 86 ? -5.095 6.727 5.563 1.00 84.56 86 VAL A CA 1
ATOM 711 C C . VAL A 1 86 ? -5.283 5.417 4.786 1.00 84.56 86 VAL A C 1
ATOM 713 O O . VAL A 1 86 ? -5.535 4.382 5.394 1.00 84.56 86 VAL A O 1
ATOM 716 N N . GLU A 1 87 ? -5.064 5.401 3.469 1.00 87.94 87 GLU A N 1
ATOM 717 C CA . GLU A 1 87 ? -5.170 4.166 2.680 1.00 87.94 87 GLU A CA 1
ATOM 718 C C . GLU A 1 87 ? -4.115 3.113 3.043 1.00 87.94 87 GLU A C 1
ATOM 720 O O . GLU A 1 87 ? -4.381 1.920 2.920 1.00 87.94 87 GLU A O 1
ATOM 725 N N . GLU A 1 88 ? -2.947 3.501 3.565 1.00 90.75 88 GLU A N 1
ATOM 726 C CA . GLU A 1 88 ? -1.962 2.543 4.087 1.00 90.75 88 GLU A CA 1
ATOM 727 C C . GLU A 1 88 ? -2.512 1.823 5.334 1.00 90.75 88 GLU A C 1
ATOM 729 O O . GLU A 1 88 ? -2.381 0.603 5.460 1.00 90.75 88 GLU A O 1
ATOM 734 N N . ILE A 1 89 ? -3.207 2.560 6.210 1.00 91.19 89 ILE A N 1
ATOM 735 C CA . ILE A 1 89 ? -3.864 2.037 7.421 1.00 91.19 89 ILE A CA 1
ATOM 736 C C . ILE A 1 89 ? -4.969 1.047 7.044 1.00 91.19 89 ILE A C 1
ATOM 738 O O . ILE A 1 89 ? -5.027 -0.065 7.571 1.00 91.19 89 ILE A O 1
ATOM 742 N N . TRP A 1 90 ? -5.824 1.423 6.097 1.00 90.94 90 TRP A N 1
ATOM 743 C CA . TRP A 1 90 ? -6.941 0.586 5.658 1.00 90.94 90 TRP A CA 1
ATOM 744 C C . TRP A 1 90 ? -6.500 -0.628 4.849 1.00 90.94 90 TRP A C 1
ATOM 746 O O . TRP A 1 90 ? -7.051 -1.715 5.023 1.00 90.94 90 TRP A O 1
ATOM 756 N N . THR A 1 91 ? -5.467 -0.472 4.022 1.00 92.88 91 THR A N 1
ATOM 757 C CA . THR A 1 91 ? -4.801 -1.581 3.329 1.00 92.88 91 THR A CA 1
ATOM 758 C C . THR A 1 91 ? -4.323 -2.621 4.332 1.00 92.88 91 THR A C 1
ATOM 760 O O . THR A 1 91 ? -4.630 -3.807 4.202 1.00 92.88 91 THR A O 1
ATOM 763 N N . LEU A 1 92 ? -3.623 -2.184 5.378 1.00 93.50 92 LEU A N 1
ATOM 764 C CA . LEU A 1 92 ? -3.153 -3.089 6.413 1.00 93.50 92 LEU A CA 1
ATOM 765 C C . LEU A 1 92 ? -4.311 -3.736 7.189 1.00 93.50 92 LEU A C 1
ATOM 767 O O . LEU A 1 92 ? -4.259 -4.932 7.465 1.00 93.50 92 LEU A O 1
ATOM 771 N N . ALA A 1 93 ? -5.365 -2.988 7.510 1.00 92.25 93 ALA A N 1
ATOM 772 C CA . ALA A 1 93 ? -6.540 -3.527 8.191 1.00 92.25 93 ALA A CA 1
ATOM 773 C C . ALA A 1 93 ? -7.232 -4.637 7.372 1.00 92.25 93 ALA A C 1
ATOM 775 O O . ALA A 1 93 ? -7.559 -5.695 7.911 1.00 92.25 93 ALA A O 1
ATOM 776 N N . ALA A 1 94 ? -7.389 -4.449 6.057 1.00 92.62 94 ALA A N 1
ATOM 777 C CA . ALA A 1 94 ? -7.925 -5.478 5.157 1.00 92.62 94 ALA A CA 1
ATOM 778 C C . ALA A 1 94 ? -7.048 -6.738 5.138 1.00 92.62 94 ALA A C 1
ATOM 780 O O . ALA A 1 94 ? -7.543 -7.859 5.224 1.00 92.62 94 ALA A O 1
ATOM 781 N N . VAL A 1 95 ? -5.729 -6.564 5.109 1.00 92.19 95 VAL A N 1
ATOM 782 C CA . VAL A 1 95 ? -4.776 -7.679 5.159 1.00 92.19 95 VAL A CA 1
ATOM 783 C C . VAL A 1 95 ? -4.852 -8.430 6.486 1.00 92.19 95 VAL A C 1
ATOM 785 O O . VAL A 1 95 ? -4.794 -9.656 6.494 1.00 92.19 95 VAL A O 1
ATOM 788 N N . LEU A 1 96 ? -4.954 -7.722 7.612 1.00 89.75 96 LEU A N 1
ATOM 789 C CA . LEU A 1 96 ? -5.112 -8.347 8.927 1.00 89.75 96 LEU A CA 1
ATOM 790 C C . LEU A 1 96 ? -6.432 -9.123 9.015 1.00 89.75 96 LEU A C 1
ATOM 792 O O . LEU A 1 96 ? -6.458 -10.198 9.612 1.00 89.75 96 LEU A O 1
ATOM 796 N N . THR A 1 97 ? -7.483 -8.630 8.356 1.00 89.25 97 THR A N 1
ATOM 797 C CA . THR A 1 97 ? -8.760 -9.345 8.218 1.00 89.25 97 THR A CA 1
ATOM 798 C C . THR A 1 97 ? -8.586 -10.672 7.484 1.00 89.25 97 THR A C 1
ATOM 800 O O . THR A 1 97 ? -9.007 -11.709 7.992 1.00 89.25 97 THR A O 1
ATOM 803 N N . ASP A 1 98 ? -7.884 -10.677 6.346 1.00 89.31 98 ASP A N 1
ATOM 804 C CA . ASP A 1 98 ? -7.572 -11.906 5.594 1.00 89.31 98 ASP A CA 1
ATOM 805 C C . ASP A 1 98 ? -6.696 -12.891 6.397 1.00 89.31 98 ASP A C 1
ATOM 807 O O . ASP A 1 98 ? -6.717 -14.097 6.150 1.00 89.31 98 ASP A O 1
ATOM 811 N N . LEU A 1 99 ? -5.924 -12.394 7.370 1.00 87.31 99 LEU A N 1
ATOM 812 C CA . LEU A 1 99 ? -5.138 -13.210 8.304 1.00 87.31 99 LEU A CA 1
ATOM 813 C C . LEU A 1 99 ? -5.953 -13.716 9.509 1.00 87.31 99 LEU A C 1
ATOM 815 O O . LEU A 1 99 ? -5.402 -14.413 10.361 1.00 87.31 99 LEU A O 1
ATOM 819 N N . GLY A 1 100 ? -7.249 -13.403 9.576 1.00 86.06 100 GLY A N 1
ATOM 820 C CA . GLY A 1 100 ? -8.175 -13.892 10.596 1.00 86.06 100 GLY A CA 1
ATOM 821 C C . GLY A 1 100 ? -8.389 -12.954 11.785 1.00 86.06 100 GLY A C 1
ATOM 822 O O . GLY A 1 100 ? -9.037 -13.358 12.751 1.00 86.06 100 GLY A O 1
ATOM 823 N N . LEU A 1 101 ? -7.878 -11.717 11.753 1.00 85.38 101 LEU A N 1
ATOM 824 C CA . LEU A 1 101 ? -8.224 -10.723 12.771 1.00 85.38 101 LEU A CA 1
ATOM 825 C C . LEU A 1 101 ? -9.604 -10.130 12.474 1.00 85.38 101 LEU A C 1
ATOM 827 O O . LEU A 1 101 ? -9.906 -9.744 11.352 1.00 85.38 101 LEU A O 1
ATOM 831 N N . HIS A 1 102 ? -10.439 -10.000 13.500 1.00 84.50 102 HIS A N 1
ATOM 832 C CA . HIS A 1 102 ? -11.724 -9.326 13.354 1.00 84.50 102 HIS A CA 1
ATOM 833 C C . HIS A 1 102 ? -11.523 -7.807 13.332 1.00 84.50 102 HIS A C 1
ATOM 835 O O . HIS A 1 102 ? -11.258 -7.212 14.374 1.00 84.50 102 HIS A O 1
ATOM 841 N N . VAL A 1 103 ? -11.680 -7.168 12.176 1.00 84.69 103 VAL A N 1
ATOM 842 C CA . VAL A 1 103 ? -11.613 -5.707 12.042 1.00 84.69 103 VAL A CA 1
ATOM 843 C C . VAL A 1 103 ? -13.022 -5.122 11.985 1.00 84.69 103 VAL A C 1
ATOM 845 O O . VAL A 1 103 ? -13.874 -5.615 11.253 1.00 84.69 103 VAL A O 1
ATOM 848 N N . SER A 1 104 ? -13.272 -4.064 12.755 1.00 83.31 104 SER A N 1
ATOM 849 C CA . SER A 1 104 ? -14.505 -3.275 12.691 1.00 83.31 104 SER A CA 1
ATOM 850 C C . SER A 1 104 ? -14.235 -1.967 11.953 1.00 83.31 104 SER A C 1
ATOM 852 O O . SER A 1 104 ? -13.430 -1.161 12.402 1.00 83.31 104 SER A O 1
ATOM 854 N N . TYR A 1 105 ? -14.897 -1.744 10.821 1.00 77.38 105 TYR A N 1
ATOM 855 C CA . TYR A 1 105 ? -14.647 -0.593 9.944 1.00 77.38 105 TYR A CA 1
ATOM 856 C C . TYR A 1 105 ? -15.438 0.676 10.306 1.00 77.38 105 TYR A C 1
ATOM 858 O O . TYR A 1 105 ? -15.405 1.653 9.564 1.00 77.38 105 TYR A O 1
ATOM 866 N N . GLY A 1 106 ? -16.108 0.693 11.462 1.00 63.00 106 GLY A N 1
ATOM 867 C CA . GLY A 1 106 ? -16.766 1.885 11.995 1.00 63.00 106 GLY A CA 1
ATOM 868 C C . GLY A 1 106 ? -18.255 1.716 12.300 1.00 63.00 106 GLY A C 1
ATOM 869 O O . GLY A 1 106 ? -18.922 0.785 11.861 1.00 63.00 106 GLY A O 1
ATOM 870 N N . PHE A 1 107 ? -18.749 2.656 13.107 1.00 49.84 107 PHE A N 1
ATOM 871 C CA . PHE A 1 107 ? -20.032 2.673 13.823 1.00 49.84 107 PHE A CA 1
ATOM 872 C C . PHE A 1 107 ? -21.172 3.377 13.059 1.00 49.84 107 PHE A C 1
ATOM 874 O O . PHE A 1 107 ? -22.150 3.816 13.669 1.00 49.84 107 PHE A O 1
ATOM 881 N N . PHE A 1 108 ? -21.089 3.521 11.733 1.00 44.03 108 PHE A N 1
ATOM 882 C CA . PHE A 1 108 ? -22.248 3.996 10.980 1.00 44.03 108 PHE A CA 1
ATOM 883 C C . PHE A 1 108 ? -23.293 2.884 10.978 1.00 44.03 108 PHE A C 1
ATOM 885 O O . PHE A 1 108 ? -23.035 1.781 10.506 1.00 44.03 108 PHE A O 1
ATOM 892 N N . LYS A 1 109 ? -24.484 3.182 11.509 1.00 43.88 109 LYS A N 1
ATOM 893 C CA . LYS A 1 109 ? -25.637 2.276 11.686 1.00 43.88 109 LYS A CA 1
ATOM 894 C C . LYS A 1 109 ? -26.086 1.503 10.428 1.00 43.88 109 LYS A C 1
ATOM 896 O O . LYS A 1 109 ? -27.059 0.758 10.513 1.00 43.88 109 LYS A O 1
ATOM 901 N N . HIS A 1 110 ? -25.418 1.661 9.285 1.00 41.91 110 HIS A N 1
ATOM 902 C CA . HIS A 1 110 ? -25.861 1.149 7.996 1.00 41.91 110 HIS A CA 1
ATOM 903 C C . HIS A 1 110 ? -24.813 0.379 7.177 1.00 41.91 110 HIS A C 1
ATOM 905 O O . HIS A 1 110 ? -25.240 -0.328 6.271 1.00 41.91 110 HIS A O 1
ATOM 911 N N . GLU A 1 111 ? -23.510 0.387 7.507 1.00 50.50 111 GLU A N 1
ATOM 912 C CA . GLU A 1 111 ? -22.521 -0.442 6.788 1.00 50.50 111 GLU A CA 1
ATOM 913 C C . GLU A 1 111 ? -21.411 -0.986 7.712 1.00 50.50 111 GLU A C 1
ATOM 915 O O . GLU A 1 111 ? -20.466 -0.271 8.029 1.00 50.50 111 GLU A O 1
ATOM 920 N N . PRO A 1 112 ? -21.472 -2.266 8.130 1.00 60.88 112 PRO A N 1
ATOM 921 C CA . PRO A 1 112 ? -20.419 -2.904 8.930 1.00 60.88 112 PRO A CA 1
ATOM 922 C C . PRO A 1 112 ? -19.198 -3.343 8.097 1.00 60.88 112 PRO A C 1
ATOM 924 O O . PRO A 1 112 ? -18.292 -3.993 8.617 1.00 60.88 112 PRO A O 1
ATOM 927 N N . ASN A 1 113 ? -19.196 -3.052 6.796 1.00 72.75 113 ASN A N 1
ATOM 928 C CA . ASN A 1 113 ? -18.278 -3.639 5.831 1.00 72.75 113 ASN A CA 1
ATOM 929 C C . ASN A 1 113 ? -17.188 -2.653 5.405 1.00 72.75 113 ASN A C 1
ATOM 931 O O . ASN A 1 113 ? -17.351 -1.440 5.471 1.00 72.75 113 ASN A O 1
ATOM 935 N N . GLU A 1 114 ? -16.082 -3.204 4.912 1.00 84.00 114 GLU A N 1
ATOM 936 C CA . GLU A 1 114 ? -15.032 -2.437 4.250 1.00 84.00 114 GLU A CA 1
ATOM 937 C C . GLU A 1 114 ? -15.612 -1.621 3.068 1.00 84.00 114 GLU A C 1
ATOM 939 O O . GLU A 1 114 ? -16.304 -2.202 2.219 1.00 84.00 114 GLU A O 1
ATOM 944 N N . PRO A 1 115 ? -15.323 -0.309 2.968 1.00 83.56 115 PRO A N 1
ATOM 945 C CA . PRO A 1 115 ? -15.855 0.561 1.937 1.00 83.56 115 PRO A CA 1
ATOM 946 C C . PRO A 1 115 ? -15.302 0.165 0.573 1.00 83.56 115 PRO A C 1
ATOM 948 O O . PRO A 1 115 ? -14.113 -0.132 0.423 1.00 83.56 115 PRO A O 1
ATOM 951 N N . LEU A 1 116 ? -16.183 0.207 -0.425 1.00 85.31 116 LEU A N 1
ATOM 952 C CA . LEU A 1 116 ? -15.842 -0.003 -1.831 1.00 85.31 116 LEU A CA 1
ATOM 953 C C . LEU A 1 116 ? -14.832 1.039 -2.306 1.00 85.31 116 LEU A C 1
ATOM 955 O O . LEU A 1 116 ? -13.806 0.694 -2.881 1.00 85.31 116 LEU A O 1
ATOM 959 N N . ASN A 1 117 ? -15.121 2.304 -2.017 1.00 82.31 117 ASN A N 1
ATOM 960 C CA . ASN A 1 117 ? -14.373 3.428 -2.549 1.00 82.31 117 ASN A CA 1
ATOM 961 C C . ASN A 1 117 ? -13.081 3.661 -1.766 1.00 82.31 117 ASN A C 1
ATOM 963 O O . ASN A 1 117 ? -12.928 3.277 -0.598 1.00 82.31 117 ASN A O 1
ATOM 967 N N . ALA A 1 118 ? -12.158 4.352 -2.420 1.00 79.69 118 ALA A N 1
ATOM 968 C CA . ALA A 1 118 ? -10.997 4.894 -1.754 1.00 79.69 118 ALA A CA 1
ATOM 969 C C . ALA A 1 118 ? -11.366 6.059 -0.829 1.00 79.69 118 ALA A C 1
ATOM 971 O O . ALA A 1 118 ? -12.275 6.844 -1.095 1.00 79.69 118 ALA A O 1
ATOM 972 N N . LEU A 1 119 ? -10.599 6.214 0.240 1.00 76.12 119 LEU A N 1
ATOM 973 C CA . LEU A 1 119 ? -10.823 7.210 1.284 1.00 76.12 119 LEU A CA 1
ATOM 974 C C . LEU A 1 119 ? -10.402 8.613 0.879 1.00 76.12 119 LEU A C 1
ATOM 976 O O . LEU A 1 119 ? -10.791 9.573 1.532 1.00 76.12 119 LEU A O 1
ATOM 980 N N . TRP A 1 120 ? -9.646 8.755 -0.209 1.00 71.69 120 TRP A N 1
ATOM 981 C CA . TRP A 1 120 ? -9.385 10.067 -0.794 1.00 71.69 120 TRP A CA 1
ATOM 982 C C . TRP A 1 120 ? -10.636 10.701 -1.427 1.00 71.69 120 TRP A C 1
ATOM 984 O O . TRP A 1 120 ? -10.587 11.882 -1.758 1.00 71.69 120 TRP A O 1
ATOM 994 N N . ASP A 1 121 ? -11.734 9.947 -1.575 1.00 65.88 121 ASP A N 1
ATOM 995 C CA . ASP A 1 121 ? -13.040 10.440 -2.035 1.00 65.88 121 ASP A CA 1
ATOM 996 C C . ASP A 1 121 ? -14.107 10.435 -0.908 1.00 65.88 121 ASP A C 1
ATOM 998 O O . ASP A 1 121 ? -15.269 10.756 -1.162 1.00 65.88 121 ASP A O 1
ATOM 1002 N N . LEU A 1 122 ? -13.743 10.068 0.334 1.00 65.94 122 LEU A N 1
ATOM 1003 C CA . LEU A 1 122 ? -14.663 9.982 1.481 1.00 65.94 122 LEU A CA 1
ATOM 1004 C C . LEU A 1 122 ? -14.538 11.189 2.437 1.00 65.94 122 LEU A C 1
ATOM 1006 O O . LEU A 1 122 ? -13.502 11.857 2.456 1.00 65.94 122 LEU A O 1
ATOM 1010 N N . PRO A 1 123 ? -15.580 11.491 3.245 1.00 64.75 123 PRO A N 1
ATOM 1011 C CA . PRO A 1 123 ? -15.549 12.593 4.209 1.00 64.75 123 PRO A CA 1
ATOM 1012 C C . PRO A 1 123 ? -14.414 12.455 5.232 1.00 64.75 123 PRO A C 1
ATOM 1014 O O . PRO A 1 123 ? -14.064 11.344 5.636 1.00 64.75 123 PRO A O 1
ATOM 1017 N N . GLN A 1 124 ? -13.883 13.585 5.714 1.00 63.84 124 GLN A N 1
ATOM 1018 C CA . GLN A 1 124 ? -12.774 13.600 6.683 1.00 63.84 124 GLN A CA 1
ATOM 1019 C C . GLN A 1 124 ? -13.093 12.897 8.008 1.00 63.84 124 GLN A C 1
ATOM 1021 O O . GLN A 1 124 ? -12.198 12.381 8.673 1.00 63.84 124 GLN A O 1
ATOM 1026 N N . GLU A 1 125 ? -14.376 12.846 8.347 1.00 65.75 125 GLU A N 1
ATOM 1027 C CA . GLU A 1 125 ? -14.935 12.227 9.549 1.00 65.75 125 GLU A CA 1
ATOM 1028 C C . GLU A 1 125 ? -14.981 10.691 9.461 1.00 65.75 125 GLU A C 1
ATOM 1030 O O . GLU A 1 125 ? -15.497 10.034 10.362 1.00 65.75 125 GLU A O 1
ATOM 1035 N N . THR A 1 126 ? -14.462 10.089 8.381 1.00 72.62 126 THR A N 1
ATOM 1036 C CA . THR A 1 126 ? -14.441 8.630 8.245 1.00 72.62 126 THR A CA 1
ATOM 1037 C C . THR A 1 126 ? -13.549 8.021 9.341 1.00 72.62 126 THR A C 1
ATOM 1039 O O . THR A 1 126 ? -12.336 8.265 9.343 1.00 72.62 126 THR A O 1
ATOM 1042 N N . PRO A 1 127 ? -14.108 7.223 10.274 1.00 76.69 127 PRO A N 1
ATOM 1043 C CA . PRO A 1 127 ? -13.352 6.662 11.387 1.00 76.69 127 PRO A CA 1
ATOM 1044 C C . PRO A 1 127 ? -12.337 5.632 10.889 1.00 76.69 127 PRO A C 1
ATOM 1046 O O . PRO A 1 127 ? -12.540 4.987 9.862 1.00 76.69 127 PRO A O 1
ATOM 1049 N N . LEU A 1 128 ? -11.241 5.447 11.627 1.00 84.25 128 LEU A N 1
ATOM 1050 C CA . LEU A 1 128 ? -10.269 4.407 11.288 1.00 84.25 128 LEU A CA 1
ATOM 1051 C C . LEU A 1 128 ? -10.800 3.010 11.657 1.00 84.25 128 LEU A C 1
ATOM 1053 O O . LEU A 1 128 ? -11.608 2.881 12.581 1.00 84.25 128 LEU A O 1
ATOM 1057 N N . PRO A 1 129 ? -10.311 1.947 10.992 1.00 87.25 129 PRO A N 1
ATOM 1058 C CA . PRO A 1 129 ? -10.663 0.584 11.349 1.00 87.25 129 PRO A CA 1
ATOM 1059 C C . PRO A 1 129 ? -10.170 0.246 12.757 1.00 87.25 129 PRO A C 1
ATOM 1061 O O . PRO A 1 129 ? -9.041 0.562 13.137 1.00 87.25 129 PRO A O 1
ATOM 1064 N N . LEU A 1 130 ? -11.009 -0.453 13.509 1.00 85.62 130 LEU A N 1
ATOM 1065 C CA . LEU A 1 130 ? -10.741 -0.904 14.864 1.00 85.62 130 LEU A CA 1
ATOM 1066 C C . LEU A 1 130 ? -10.380 -2.369 14.890 1.00 85.62 130 LEU A C 1
ATOM 1068 O O . LEU A 1 130 ? -11.028 -3.199 14.253 1.00 85.62 130 LEU A O 1
ATOM 1072 N N . ILE A 1 131 ? -9.380 -2.690 15.698 1.00 81.06 131 ILE A N 1
ATOM 1073 C CA . ILE A 1 131 ? -8.896 -4.053 15.851 1.00 81.06 131 ILE A CA 1
ATOM 1074 C C . ILE A 1 131 ? -8.865 -4.396 17.344 1.00 81.06 131 ILE A C 1
ATOM 1076 O O . ILE A 1 131 ? -8.239 -3.683 18.133 1.00 81.06 131 ILE A O 1
ATOM 1080 N N . PRO A 1 132 ? -9.503 -5.501 17.768 1.00 75.62 132 PRO A N 1
ATOM 1081 C CA . PRO A 1 132 ? -9.414 -6.008 19.123 1.00 75.62 132 PRO A CA 1
ATOM 1082 C C . PRO A 1 132 ? -8.055 -6.686 19.308 1.00 75.62 132 PRO A C 1
ATOM 1084 O O . PRO A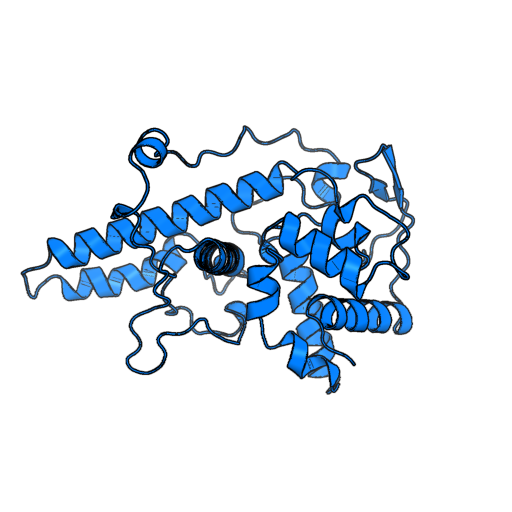 1 132 ? -7.908 -7.908 19.270 1.00 75.62 132 PRO A O 1
ATOM 1087 N N . PHE A 1 133 ? -7.029 -5.873 19.526 1.00 71.12 133 PHE A N 1
ATOM 1088 C CA . PHE A 1 133 ? -5.671 -6.333 19.815 1.00 71.12 133 PHE A CA 1
ATOM 1089 C C . PHE A 1 133 ? -5.561 -7.084 21.157 1.00 71.12 133 PHE A C 1
ATOM 1091 O O . PHE A 1 133 ? -4.540 -7.712 21.424 1.00 71.12 133 PHE A O 1
ATOM 1098 N N . SER A 1 134 ? -6.612 -7.075 21.985 1.00 63.75 134 SER A N 1
ATOM 1099 C CA . SER A 1 134 ? -6.745 -7.922 23.180 1.00 63.75 134 SER A CA 1
ATOM 1100 C C . SER A 1 134 ? -6.730 -9.424 22.873 1.00 63.75 134 SER A C 1
ATOM 1102 O O . SER A 1 134 ? -6.445 -10.214 23.766 1.00 63.75 134 SER A O 1
ATOM 1104 N N . ASN A 1 135 ? -7.013 -9.817 21.626 1.00 62.03 135 ASN A N 1
ATOM 1105 C CA . ASN A 1 135 ? -7.032 -11.216 21.189 1.00 62.03 135 ASN A CA 1
ATOM 1106 C C . ASN A 1 135 ? -5.701 -11.679 20.577 1.00 62.03 135 ASN A C 1
ATOM 1108 O O . ASN A 1 135 ? -5.622 -12.788 20.047 1.00 62.03 135 ASN A O 1
ATOM 1112 N N . LEU A 1 136 ? -4.658 -10.842 20.600 1.00 64.25 136 LEU A N 1
ATOM 1113 C CA . LEU A 1 136 ? -3.351 -11.259 20.113 1.00 64.25 136 LEU A CA 1
ATOM 1114 C C . LEU A 1 136 ? -2.699 -12.270 21.071 1.00 64.25 136 LEU A C 1
ATOM 1116 O O . LEU A 1 136 ? -2.851 -12.149 22.289 1.00 64.25 136 LEU A O 1
ATOM 1120 N N . PRO A 1 137 ? -1.924 -13.242 20.551 1.00 59.59 137 PRO A N 1
ATOM 1121 C CA . PRO A 1 137 ? -1.169 -14.162 21.390 1.00 59.59 137 PRO A CA 1
ATOM 1122 C C . PRO A 1 137 ? -0.287 -13.392 22.387 1.00 59.59 137 PRO A C 1
ATOM 1124 O O . PRO A 1 137 ? 0.304 -12.379 22.004 1.00 59.59 137 PRO A O 1
ATOM 1127 N N . PRO A 1 138 ? -0.090 -13.886 23.624 1.00 58.91 138 PRO A N 1
ATOM 1128 C CA . PRO A 1 138 ? 0.756 -13.227 24.627 1.00 58.91 138 PRO A CA 1
ATOM 1129 C C . PRO A 1 138 ? 2.173 -12.903 24.126 1.00 58.91 138 PRO A C 1
ATOM 1131 O O . PRO A 1 138 ? 2.785 -11.931 24.549 1.00 58.91 138 PRO A O 1
ATOM 1134 N N . GLN A 1 139 ? 2.687 -13.683 23.172 1.00 56.62 139 GLN A N 1
ATOM 1135 C CA . GLN A 1 139 ? 3.989 -13.461 22.535 1.00 56.62 139 GLN A CA 1
ATOM 1136 C C . GLN A 1 139 ? 4.039 -12.171 21.703 1.00 56.62 139 GLN A C 1
ATOM 1138 O O . GLN A 1 139 ? 5.085 -11.531 21.646 1.00 56.62 139 GLN A O 1
ATOM 1143 N N . ALA A 1 140 ? 2.924 -11.759 21.094 1.00 56.53 140 ALA A N 1
ATOM 1144 C CA . ALA A 1 140 ? 2.830 -10.495 20.365 1.00 56.53 140 ALA A CA 1
ATOM 1145 C C . ALA A 1 140 ? 2.818 -9.288 21.319 1.00 56.53 140 ALA A C 1
ATOM 1147 O O . ALA A 1 140 ? 3.301 -8.218 20.964 1.00 56.53 140 ALA A O 1
ATOM 1148 N N . MET A 1 141 ? 2.346 -9.471 22.558 1.00 59.09 141 MET A N 1
ATOM 1149 C CA . MET A 1 141 ? 2.385 -8.434 23.596 1.00 59.09 141 MET A CA 1
ATOM 1150 C C . MET A 1 141 ? 3.809 -8.148 24.101 1.00 59.09 141 MET A C 1
ATOM 1152 O O . MET A 1 141 ? 4.049 -7.067 24.632 1.00 59.09 141 MET A O 1
ATOM 1156 N N . ASN A 1 142 ? 4.760 -9.070 23.898 1.00 57.75 142 ASN A N 1
ATOM 1157 C CA . ASN A 1 142 ? 6.173 -8.875 24.252 1.00 57.75 142 ASN A CA 1
ATOM 1158 C C . ASN A 1 142 ? 6.922 -7.943 23.281 1.00 57.75 142 ASN A C 1
ATOM 1160 O O . ASN A 1 142 ? 8.021 -7.494 23.599 1.00 57.75 142 ASN A O 1
ATOM 1164 N N . TYR A 1 143 ? 6.328 -7.623 22.128 1.00 58.91 143 TYR A N 1
ATOM 1165 C CA . TYR A 1 143 ? 6.858 -6.669 21.151 1.00 58.91 143 TYR A CA 1
ATOM 1166 C C . TYR A 1 143 ? 5.851 -5.528 20.930 1.00 58.91 143 TYR A C 1
ATOM 1168 O O . TYR A 1 143 ? 5.333 -5.366 19.828 1.00 58.91 143 TYR A O 1
ATOM 1176 N N . PRO A 1 144 ? 5.538 -4.721 21.965 1.00 60.03 144 PRO A N 1
ATOM 1177 C CA . PRO A 1 144 ? 4.486 -3.706 21.877 1.00 60.03 144 PRO A CA 1
ATOM 1178 C C . PRO A 1 144 ? 4.872 -2.521 20.980 1.00 60.03 144 PRO A C 1
ATOM 1180 O O . PRO A 1 144 ? 4.040 -1.663 20.689 1.00 60.03 144 PRO A O 1
ATOM 1183 N N . VAL A 1 145 ? 6.140 -2.451 20.571 1.00 63.06 145 VAL A N 1
ATOM 1184 C CA . VAL A 1 145 ? 6.698 -1.336 19.822 1.00 63.06 145 VAL A CA 1
ATOM 1185 C C . VAL A 1 145 ? 6.878 -1.740 18.365 1.00 63.06 145 VAL A C 1
ATOM 1187 O O . VAL A 1 145 ? 7.817 -2.447 18.005 1.00 63.06 145 VAL A O 1
ATOM 1190 N N . TRP A 1 146 ? 5.996 -1.221 17.516 1.00 71.44 146 TRP A N 1
ATOM 1191 C CA . TRP A 1 146 ? 6.099 -1.312 16.062 1.00 71.44 146 TRP A CA 1
ATOM 1192 C C . TRP A 1 146 ? 7.089 -0.266 15.529 1.00 71.44 146 TRP A C 1
ATOM 1194 O O . TRP A 1 146 ? 6.724 0.600 14.739 1.00 71.44 146 TRP A O 1
ATOM 1204 N N . CYS A 1 147 ? 8.334 -0.292 16.010 1.00 70.31 147 CYS A N 1
ATOM 1205 C CA . CYS A 1 147 ? 9.362 0.624 15.523 1.00 70.31 147 CYS A CA 1
ATOM 1206 C C . CYS A 1 147 ? 9.996 0.059 14.250 1.00 70.31 147 CYS A C 1
ATOM 1208 O O . CYS A 1 147 ? 10.540 -1.046 14.287 1.00 70.31 147 CYS A O 1
ATOM 1210 N N . PRO A 1 148 ? 9.978 0.805 13.137 1.00 74.31 148 PRO A N 1
ATOM 1211 C CA . PRO A 1 148 ? 10.714 0.410 11.950 1.00 74.31 148 PRO A CA 1
ATOM 1212 C C . PRO A 1 148 ? 12.224 0.479 12.209 1.00 74.31 148 PRO A C 1
ATOM 1214 O O . PRO A 1 148 ? 12.695 1.222 13.074 1.00 74.31 148 PRO A O 1
ATOM 1217 N N . SER A 1 149 ? 12.993 -0.267 11.415 1.00 81.44 149 SER A N 1
ATOM 1218 C CA . SER A 1 149 ? 14.453 -0.131 11.385 1.00 81.44 149 SER A CA 1
ATOM 1219 C C . SER A 1 149 ? 14.865 1.324 11.088 1.00 81.44 149 SER A C 1
ATOM 1221 O O . SER A 1 149 ? 14.103 2.040 10.431 1.00 81.44 149 SER A O 1
ATOM 1223 N N . PRO A 1 150 ? 16.066 1.778 11.499 1.00 86.12 150 PRO A N 1
ATOM 1224 C CA . PRO A 1 150 ? 16.550 3.126 11.198 1.00 86.12 150 PRO A CA 1
ATOM 1225 C C . PRO A 1 150 ? 16.465 3.469 9.706 1.00 86.12 150 PRO A C 1
ATOM 1227 O O . PRO A 1 150 ? 16.691 2.605 8.856 1.00 86.12 150 PRO A O 1
ATOM 1230 N N . VAL A 1 151 ? 16.149 4.731 9.398 1.00 87.75 151 VAL A N 1
ATOM 1231 C CA . VAL A 1 151 ? 15.976 5.201 8.017 1.00 87.75 151 VAL A CA 1
ATOM 1232 C C . VAL A 1 151 ? 17.288 5.028 7.233 1.00 87.75 151 VAL A C 1
ATOM 1234 O O . VAL A 1 151 ? 18.334 5.487 7.700 1.00 87.75 151 VAL A O 1
ATOM 1237 N N . PRO A 1 152 ? 17.267 4.384 6.050 1.00 89.31 152 PRO A N 1
ATOM 1238 C CA . PRO A 1 152 ? 18.434 4.265 5.189 1.00 89.31 152 PRO A CA 1
ATOM 1239 C C . PRO A 1 152 ? 18.945 5.625 4.711 1.00 89.31 152 PRO A C 1
ATOM 1241 O O . PRO A 1 152 ? 18.197 6.596 4.617 1.00 89.31 152 PRO A O 1
ATOM 1244 N N . ASN A 1 153 ? 20.215 5.670 4.306 1.00 89.25 153 ASN A N 1
ATOM 1245 C CA . ASN A 1 153 ? 20.794 6.870 3.708 1.00 89.25 153 ASN A CA 1
ATOM 1246 C C . ASN A 1 153 ? 20.026 7.307 2.451 1.00 89.25 153 ASN A C 1
ATOM 1248 O O . ASN A 1 153 ? 19.605 6.483 1.625 1.00 89.25 153 ASN A O 1
ATOM 1252 N N . VAL A 1 154 ? 19.914 8.625 2.276 1.00 89.81 154 VAL A N 1
ATOM 1253 C CA . VAL A 1 154 ? 19.344 9.221 1.069 1.00 89.81 154 VAL A CA 1
ATOM 1254 C C . VAL A 1 154 ? 20.275 8.936 -0.105 1.00 89.81 154 VAL A C 1
ATOM 1256 O O . VAL A 1 154 ? 21.432 9.351 -0.129 1.00 89.81 154 VAL A O 1
ATOM 1259 N N . THR A 1 155 ? 19.768 8.197 -1.087 1.00 90.81 155 THR A N 1
ATOM 1260 C CA . THR A 1 155 ? 20.457 7.910 -2.348 1.00 90.81 155 THR A CA 1
ATOM 1261 C C . THR A 1 155 ? 19.505 8.191 -3.497 1.00 90.81 155 THR A C 1
ATOM 1263 O O . THR A 1 155 ? 18.291 8.099 -3.32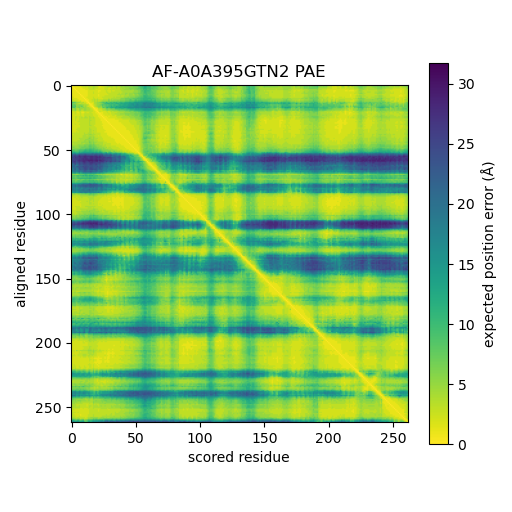4 1.00 90.81 155 THR A O 1
ATOM 1266 N N . LYS A 1 156 ? 20.035 8.460 -4.696 1.00 89.12 156 LYS A N 1
ATOM 1267 C CA . LYS A 1 156 ? 19.204 8.668 -5.894 1.00 89.12 156 LYS A CA 1
ATOM 1268 C C . LYS A 1 156 ? 18.259 7.489 -6.164 1.00 89.12 156 LYS A C 1
ATOM 1270 O O . LYS A 1 156 ? 17.135 7.702 -6.601 1.00 89.12 156 LYS A O 1
ATOM 1275 N N . ILE A 1 157 ? 18.702 6.257 -5.894 1.00 90.88 157 ILE A N 1
ATOM 1276 C CA . ILE A 1 157 ? 17.873 5.050 -6.028 1.00 90.88 157 ILE A CA 1
ATOM 1277 C C . ILE A 1 157 ? 16.721 5.091 -5.022 1.00 90.88 157 ILE A C 1
ATOM 1279 O O . ILE A 1 157 ? 15.575 4.863 -5.400 1.00 90.88 157 ILE A O 1
ATOM 1283 N N . ASN A 1 158 ? 17.014 5.393 -3.755 1.00 90.56 158 ASN A N 1
ATOM 1284 C CA . ASN A 1 158 ? 15.992 5.402 -2.713 1.00 90.56 158 ASN A CA 1
ATOM 1285 C C . ASN A 1 158 ? 14.965 6.519 -2.913 1.00 90.56 158 ASN A C 1
ATOM 1287 O O . ASN A 1 158 ? 13.780 6.291 -2.705 1.00 90.56 158 ASN A O 1
ATOM 1291 N N . ASP A 1 159 ? 15.424 7.687 -3.349 1.00 87.81 159 ASP A N 1
ATOM 1292 C CA . ASP A 1 159 ? 14.596 8.835 -3.713 1.00 87.81 159 ASP A CA 1
ATOM 1293 C C . ASP A 1 159 ? 13.685 8.512 -4.911 1.00 87.81 159 ASP A C 1
ATOM 1295 O O . ASP A 1 159 ? 12.463 8.569 -4.803 1.00 87.81 159 ASP A O 1
ATOM 1299 N N . THR A 1 160 ? 14.262 8.044 -6.025 1.00 88.69 160 THR A N 1
ATOM 1300 C CA . THR A 1 160 ? 13.503 7.797 -7.267 1.00 88.69 160 THR A CA 1
ATOM 1301 C C . THR A 1 160 ? 12.438 6.709 -7.115 1.00 88.69 160 THR A C 1
ATOM 1303 O O . THR A 1 160 ? 11.354 6.814 -7.686 1.00 88.69 160 THR A O 1
ATOM 1306 N N . TRP A 1 161 ? 12.751 5.644 -6.375 1.00 90.50 161 TRP A N 1
ATOM 1307 C CA . TRP A 1 161 ? 11.871 4.482 -6.222 1.00 90.50 161 TRP A CA 1
ATOM 1308 C C . TRP A 1 161 ? 11.036 4.515 -4.943 1.00 90.50 161 TRP A C 1
ATOM 1310 O O . TRP A 1 161 ? 10.462 3.486 -4.584 1.00 90.50 161 TRP A O 1
ATOM 1320 N N . ASP A 1 162 ? 10.970 5.665 -4.263 1.00 89.31 162 ASP A N 1
ATOM 1321 C CA . ASP A 1 162 ? 10.166 5.837 -3.050 1.00 89.31 162 ASP A CA 1
ATOM 1322 C C . ASP A 1 162 ? 10.486 4.755 -1.996 1.00 89.31 162 ASP A C 1
ATOM 1324 O O . ASP A 1 162 ? 9.602 4.115 -1.433 1.00 89.31 162 ASP A O 1
ATOM 1328 N N . ARG A 1 163 ? 11.788 4.482 -1.791 1.00 91.25 163 ARG A N 1
ATOM 1329 C CA . ARG A 1 163 ? 12.313 3.450 -0.865 1.00 91.25 163 ARG A CA 1
ATOM 1330 C C . ARG A 1 163 ? 12.775 4.017 0.479 1.00 91.25 163 ARG A C 1
ATOM 1332 O O . ARG A 1 163 ? 13.326 3.277 1.293 1.00 91.25 163 ARG A O 1
ATOM 1339 N N . ILE A 1 164 ? 12.564 5.310 0.704 1.00 90.50 164 ILE A N 1
ATOM 1340 C CA . ILE A 1 164 ? 12.795 6.024 1.964 1.00 90.50 164 ILE A CA 1
ATOM 1341 C C . ILE A 1 164 ? 11.626 6.978 2.215 1.00 90.50 164 ILE A C 1
ATOM 1343 O O . ILE A 1 164 ? 10.972 7.420 1.275 1.00 90.50 164 ILE A O 1
ATOM 1347 N N . VAL A 1 165 ? 11.393 7.330 3.477 1.00 85.31 165 VAL A N 1
ATOM 1348 C CA . VAL A 1 165 ? 10.436 8.385 3.832 1.00 85.31 165 VAL A CA 1
ATOM 1349 C C . VAL A 1 165 ? 11.151 9.722 3.716 1.00 85.31 165 VAL A C 1
ATOM 1351 O O . VAL A 1 165 ? 12.115 9.957 4.442 1.00 85.31 165 VAL A O 1
ATOM 1354 N N . GLN A 1 166 ? 10.695 10.585 2.814 1.00 74.19 166 GLN A N 1
ATOM 1355 C CA . GLN A 1 166 ? 11.214 11.954 2.713 1.00 74.19 166 GLN A CA 1
ATOM 1356 C C . GLN A 1 166 ? 10.468 12.895 3.650 1.00 74.19 166 GLN A C 1
ATOM 1358 O O . GLN A 1 166 ? 11.078 13.671 4.378 1.00 74.19 166 GLN A O 1
ATOM 1363 N N . ASP A 1 167 ? 9.145 12.770 3.658 1.00 75.88 167 ASP A N 1
ATOM 1364 C CA . ASP A 1 167 ? 8.246 13.527 4.507 1.00 75.88 167 ASP A CA 1
ATOM 1365 C C . ASP A 1 167 ? 7.133 12.572 4.978 1.00 75.88 167 ASP A C 1
ATOM 1367 O O . ASP A 1 167 ? 6.512 11.896 4.152 1.00 75.88 167 ASP A O 1
ATOM 1371 N N . PRO A 1 168 ? 6.893 12.459 6.298 1.00 70.75 168 PRO A N 1
ATOM 1372 C CA . PRO A 1 168 ? 5.913 11.531 6.854 1.00 70.75 168 PRO A CA 1
ATOM 1373 C C . PRO A 1 168 ? 4.465 11.841 6.452 1.00 70.75 168 PRO A C 1
ATOM 1375 O O . PRO A 1 168 ? 3.611 10.967 6.616 1.00 70.75 168 PRO A O 1
ATOM 1378 N N . SER A 1 169 ? 4.185 13.045 5.946 1.00 69.94 169 SER A N 1
ATOM 1379 C CA . SER A 1 169 ? 2.866 13.471 5.468 1.00 69.94 169 SER A CA 1
ATOM 1380 C C . SER A 1 169 ? 2.580 13.070 4.017 1.00 69.94 169 SER A C 1
ATOM 1382 O O . SER A 1 169 ? 1.418 13.069 3.603 1.00 69.94 169 SER A O 1
ATOM 1384 N N . PHE A 1 170 ? 3.606 12.684 3.249 1.00 75.44 170 PHE A N 1
ATOM 1385 C CA . PHE A 1 170 ? 3.433 12.262 1.863 1.00 75.44 170 PHE A CA 1
ATOM 1386 C C . PHE A 1 170 ? 3.094 10.770 1.780 1.00 75.44 170 PHE A C 1
ATOM 1388 O O . PHE A 1 170 ? 3.756 9.941 2.410 1.00 75.44 170 PHE A O 1
ATOM 1395 N N . PRO A 1 171 ? 2.077 10.392 0.993 1.00 77.38 171 PRO A N 1
ATOM 1396 C CA . PRO A 1 171 ? 1.754 8.994 0.761 1.00 77.38 171 PRO A CA 1
ATOM 1397 C C . PRO A 1 171 ? 2.709 8.343 -0.222 1.00 77.38 171 PRO A C 1
ATOM 1399 O O . PRO A 1 171 ? 3.476 9.007 -0.920 1.00 77.38 171 PRO A O 1
ATOM 1402 N N . SER A 1 172 ? 2.612 7.016 -0.307 1.00 86.00 172 SER A N 1
ATOM 1403 C CA . SER A 1 172 ? 3.389 6.255 -1.275 1.00 86.00 172 SER A CA 1
ATOM 1404 C C . SER A 1 172 ? 3.181 6.737 -2.709 1.00 86.00 172 SER A C 1
ATOM 1406 O O . SER A 1 172 ? 2.059 7.020 -3.146 1.00 86.00 172 SER A O 1
ATOM 1408 N N . LEU A 1 173 ? 4.272 6.751 -3.478 1.00 87.12 173 LEU A N 1
ATOM 1409 C CA . LEU A 1 173 ? 4.259 7.070 -4.906 1.00 87.12 173 LEU A CA 1
ATOM 1410 C C . LEU A 1 173 ? 3.293 6.151 -5.662 1.00 87.12 173 LEU A C 1
ATOM 1412 O O . LEU A 1 173 ? 2.628 6.579 -6.603 1.00 87.12 173 LEU A O 1
ATOM 1416 N N . VAL A 1 174 ? 3.175 4.899 -5.213 1.00 89.31 174 VAL A N 1
ATOM 1417 C CA . VAL A 1 174 ? 2.211 3.921 -5.728 1.00 89.31 174 VAL A CA 1
ATOM 1418 C C . VAL A 1 174 ? 0.774 4.405 -5.536 1.00 89.31 174 VAL A C 1
ATOM 1420 O O . VAL A 1 174 ? 0.002 4.367 -6.491 1.00 89.31 174 VAL A O 1
ATOM 1423 N N . SER A 1 175 ? 0.416 4.900 -4.348 1.00 87.00 175 SER A N 1
ATOM 1424 C CA . SER A 1 175 ? -0.938 5.403 -4.074 1.00 87.00 175 SER A CA 1
ATOM 1425 C C . SER A 1 175 ? -1.244 6.652 -4.896 1.00 87.00 175 SER A C 1
ATOM 1427 O O . SER A 1 175 ? -2.300 6.735 -5.528 1.00 87.00 175 SER A O 1
ATOM 1429 N N . MET A 1 176 ? -0.289 7.587 -4.968 1.00 84.69 176 MET A N 1
ATOM 1430 C CA . MET A 1 176 ? -0.414 8.787 -5.802 1.00 84.69 176 MET A CA 1
ATOM 1431 C C . MET A 1 176 ? -0.633 8.431 -7.271 1.00 84.69 176 MET A C 1
ATOM 1433 O O . MET A 1 176 ? -1.512 8.983 -7.939 1.00 84.69 176 MET A O 1
ATOM 1437 N N . PHE A 1 177 ? 0.157 7.486 -7.773 1.00 85.56 177 PHE A N 1
ATOM 1438 C CA . PHE A 1 177 ? 0.070 7.044 -9.150 1.00 85.56 177 PHE A CA 1
ATOM 1439 C C . PHE A 1 177 ? -1.244 6.326 -9.439 1.00 85.56 177 PHE A C 1
ATOM 1441 O O . PHE A 1 177 ? -1.908 6.654 -10.422 1.00 85.56 177 PHE A O 1
ATOM 1448 N N . PHE A 1 178 ? -1.634 5.377 -8.588 1.00 85.50 178 PHE A N 1
ATOM 1449 C CA . PHE A 1 178 ? -2.872 4.623 -8.745 1.00 85.50 178 PHE A CA 1
ATOM 1450 C C . PHE A 1 178 ? -4.073 5.564 -8.818 1.00 85.50 178 PHE A C 1
ATOM 1452 O O . PHE A 1 178 ? -4.848 5.494 -9.771 1.00 85.50 178 PHE A O 1
ATOM 1459 N N . ARG A 1 179 ? -4.176 6.524 -7.893 1.00 83.38 179 ARG A N 1
ATOM 1460 C CA . ARG A 1 179 ? -5.248 7.521 -7.942 1.00 83.38 179 ARG A CA 1
ATOM 1461 C C . ARG A 1 179 ? -5.203 8.357 -9.219 1.00 83.38 179 ARG A C 1
ATOM 1463 O O . ARG A 1 179 ? -6.249 8.555 -9.830 1.00 83.38 179 ARG A O 1
ATOM 1470 N N . SER A 1 180 ? -4.031 8.812 -9.666 1.00 80.31 180 SER A N 1
ATOM 1471 C CA . SER A 1 180 ? -3.926 9.516 -10.954 1.00 80.31 180 SER A CA 1
ATOM 1472 C C . SER A 1 180 ? -4.455 8.664 -12.111 1.00 80.31 180 SER A C 1
ATOM 1474 O O . SER A 1 180 ? -5.145 9.196 -12.976 1.00 80.31 180 SER A O 1
ATOM 1476 N N . GLN A 1 181 ? -4.194 7.353 -12.117 1.00 77.31 181 GLN A N 1
ATOM 1477 C CA . GLN A 1 181 ? -4.736 6.449 -13.135 1.00 77.31 181 GLN A CA 1
ATOM 1478 C C . GLN A 1 181 ? -6.260 6.321 -13.055 1.00 77.31 181 GLN A C 1
ATOM 1480 O O . GLN A 1 181 ? -6.916 6.369 -14.095 1.00 77.31 181 GLN A O 1
ATOM 1485 N N . VAL A 1 182 ? -6.820 6.197 -11.849 1.00 75.56 182 VAL A N 1
ATOM 1486 C CA . VAL A 1 182 ? -8.275 6.147 -11.628 1.00 75.56 182 VAL A CA 1
ATOM 1487 C C . VAL A 1 182 ? -8.943 7.431 -12.124 1.00 75.56 182 VAL A C 1
ATOM 1489 O O . VAL A 1 182 ? -9.879 7.366 -12.917 1.00 75.56 182 VAL A O 1
ATOM 1492 N N . TYR A 1 183 ? -8.423 8.604 -11.753 1.00 74.94 183 TYR A N 1
ATOM 1493 C CA . TYR A 1 183 ? -8.969 9.890 -12.204 1.00 74.94 183 TYR A CA 1
ATOM 1494 C C . TYR A 1 183 ? -8.873 10.064 -13.725 1.00 74.94 183 TYR A C 1
ATOM 1496 O O . TYR A 1 183 ? -9.865 10.431 -14.359 1.00 74.94 183 TYR A O 1
ATOM 1504 N N . ASP A 1 184 ? -7.723 9.748 -14.330 1.00 72.25 184 ASP A N 1
ATOM 1505 C CA . ASP A 1 184 ? -7.546 9.811 -15.787 1.00 72.25 184 ASP A CA 1
ATOM 1506 C C . ASP A 1 184 ? -8.552 8.898 -16.516 1.00 72.25 184 ASP A C 1
ATOM 1508 O O . ASP A 1 184 ? -9.092 9.262 -17.565 1.00 72.25 184 ASP A O 1
ATOM 1512 N N . MET A 1 185 ? -8.846 7.714 -15.967 1.00 68.94 185 MET A N 1
ATOM 1513 C CA . MET A 1 185 ? -9.854 6.801 -16.517 1.00 68.94 185 MET A CA 1
ATOM 1514 C C . MET A 1 185 ? -11.281 7.324 -16.396 1.00 68.94 185 MET A C 1
ATOM 1516 O O . MET A 1 185 ? -12.042 7.235 -17.368 1.00 68.94 185 MET A O 1
ATOM 1520 N N . LEU A 1 186 ? -11.646 7.814 -15.209 1.00 65.69 186 LEU A N 1
ATOM 1521 C CA . LEU A 1 186 ? -12.980 8.331 -14.912 1.00 65.69 186 LEU A CA 1
ATOM 1522 C C . LEU A 1 186 ? -13.292 9.528 -15.806 1.00 65.69 186 LEU A C 1
ATOM 1524 O O . LEU A 1 186 ? -14.330 9.558 -16.472 1.00 65.69 186 LEU A O 1
ATOM 1528 N N . MET A 1 187 ? -12.343 10.460 -15.925 1.00 66.81 187 MET A N 1
ATOM 1529 C CA . MET A 1 187 ? -12.458 11.612 -16.820 1.00 66.81 187 MET A CA 1
ATOM 1530 C C . MET A 1 187 ? -12.558 11.199 -18.291 1.00 66.81 187 MET A C 1
ATOM 1532 O O . MET A 1 187 ? -13.291 11.817 -19.064 1.00 66.81 187 MET A O 1
ATOM 1536 N N . ALA A 1 188 ? -11.891 10.113 -18.685 1.00 66.69 188 ALA A N 1
ATOM 1537 C CA . ALA A 1 188 ? -11.995 9.554 -20.030 1.00 66.69 188 ALA A CA 1
ATOM 1538 C C . ALA A 1 188 ? -13.280 8.728 -20.279 1.00 66.69 188 ALA A C 1
ATOM 1540 O O . ALA A 1 188 ? -13.430 8.192 -21.381 1.00 66.69 188 ALA A O 1
ATOM 1541 N N . ARG A 1 189 ? -14.196 8.610 -19.298 1.00 58.47 189 ARG A N 1
ATOM 1542 C CA . ARG A 1 189 ? -15.471 7.855 -19.359 1.00 58.47 189 ARG A CA 1
ATOM 1543 C C . ARG A 1 189 ? -15.319 6.414 -19.870 1.00 58.47 189 ARG A C 1
ATOM 1545 O O . ARG A 1 189 ? -16.127 5.934 -20.669 1.00 58.47 189 ARG A O 1
ATOM 1552 N N . ARG A 1 190 ? -14.257 5.714 -19.462 1.00 62.78 190 ARG A N 1
ATOM 1553 C CA . ARG A 1 190 ? -13.952 4.353 -19.947 1.00 62.78 190 ARG A CA 1
ATOM 1554 C C . ARG A 1 190 ? -14.555 3.271 -19.050 1.00 62.78 190 ARG A C 1
ATOM 1556 O O . ARG A 1 190 ? -14.521 3.391 -17.835 1.00 62.78 190 ARG A O 1
ATOM 1563 N N . ARG A 1 191 ? -15.011 2.159 -19.652 1.00 56.34 191 ARG A N 1
ATOM 1564 C CA . ARG A 1 191 ? -15.545 0.973 -18.939 1.00 56.34 191 ARG A CA 1
ATOM 1565 C C . ARG A 1 191 ? -14.563 0.348 -17.936 1.00 56.34 191 ARG A C 1
ATOM 1567 O O . ARG A 1 191 ? -15.004 -0.250 -16.969 1.00 56.34 191 ARG A O 1
ATOM 1574 N N . THR A 1 192 ? -13.254 0.529 -18.131 1.00 56.84 192 THR A N 1
ATOM 1575 C CA . THR A 1 192 ? -12.209 0.101 -17.183 1.00 56.84 192 THR A CA 1
ATOM 1576 C C . THR A 1 192 ? -12.323 0.744 -15.806 1.00 56.84 192 THR A C 1
ATOM 1578 O O . THR A 1 192 ? -11.793 0.198 -14.846 1.00 56.84 192 THR A O 1
ATOM 1581 N N . ALA A 1 193 ? -12.988 1.898 -15.702 1.00 61.53 193 ALA A N 1
ATOM 1582 C CA . ALA A 1 193 ? -13.030 2.674 -14.472 1.00 61.53 193 ALA A CA 1
ATOM 1583 C C . ALA A 1 193 ? -13.736 1.934 -13.325 1.00 61.53 193 ALA A C 1
ATOM 1585 O O . ALA A 1 193 ? -13.246 1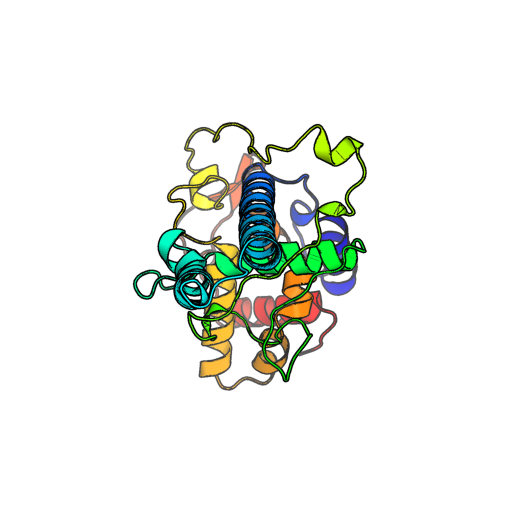.963 -12.203 1.00 61.53 193 ALA A O 1
ATOM 1586 N N . THR A 1 194 ? -14.804 1.177 -13.605 1.00 69.44 194 THR A N 1
ATOM 1587 C CA . THR A 1 194 ? -15.638 0.583 -12.544 1.00 69.44 194 THR A CA 1
ATOM 1588 C C . THR A 1 194 ? -14.930 -0.516 -11.753 1.00 69.44 194 THR A C 1
ATOM 1590 O O . THR A 1 194 ? -15.258 -0.752 -10.598 1.00 69.44 194 THR A O 1
ATOM 1593 N N . CYS A 1 195 ? -13.959 -1.220 -12.350 1.00 75.62 195 CYS A N 1
ATOM 1594 C CA . CYS A 1 195 ? -13.196 -2.243 -11.624 1.00 75.62 195 CYS A CA 1
ATOM 1595 C C . CYS A 1 195 ? -12.104 -1.649 -10.726 1.00 75.62 195 CYS A C 1
ATOM 1597 O O . CYS A 1 195 ? -11.731 -2.278 -9.742 1.00 75.62 195 CYS A O 1
ATOM 1599 N N . MET A 1 196 ? -11.625 -0.443 -11.048 1.00 79.00 196 MET A N 1
ATOM 1600 C CA . MET A 1 196 ? -10.624 0.268 -10.253 1.00 79.00 196 MET A CA 1
ATOM 1601 C C . MET A 1 196 ? -11.245 1.182 -9.186 1.00 79.00 196 MET A C 1
ATOM 1603 O O . MET A 1 196 ? -10.518 1.683 -8.334 1.00 79.00 196 MET A O 1
ATOM 1607 N N . GLU A 1 197 ? -12.567 1.386 -9.217 1.00 80.00 197 GLU A N 1
ATOM 1608 C CA . GLU A 1 197 ? -13.331 2.042 -8.146 1.00 80.00 197 GLU A CA 1
ATOM 1609 C C . GLU A 1 197 ? -13.415 1.172 -6.881 1.00 80.00 197 GLU A C 1
ATOM 1611 O O . GLU A 1 197 ? -13.386 1.706 -5.774 1.00 80.00 197 GLU A O 1
ATOM 1616 N N . ASP A 1 198 ? -13.479 -0.160 -7.029 1.00 86.06 198 ASP A N 1
ATOM 1617 C CA . ASP A 1 198 ? -13.475 -1.089 -5.894 1.00 86.06 198 ASP A CA 1
ATOM 1618 C C . ASP A 1 198 ? -12.047 -1.272 -5.355 1.00 86.06 198 ASP A C 1
ATOM 1620 O O . ASP A 1 198 ? -11.241 -2.035 -5.892 1.00 86.06 198 ASP A O 1
ATOM 1624 N N . MET A 1 199 ? -11.733 -0.576 -4.265 1.00 87.81 199 MET A N 1
ATOM 1625 C CA . MET A 1 199 ? -10.424 -0.595 -3.605 1.00 87.81 199 MET A CA 1
ATOM 1626 C C . MET A 1 199 ? -10.142 -1.866 -2.816 1.00 87.81 199 MET A C 1
ATOM 1628 O O . MET A 1 199 ? -8.983 -2.198 -2.555 1.00 87.81 199 MET A O 1
ATOM 1632 N N . ARG A 1 200 ? -11.183 -2.596 -2.426 1.00 90.75 200 ARG A N 1
ATOM 1633 C CA . ARG A 1 200 ? -11.104 -3.769 -1.550 1.00 90.75 200 ARG A CA 1
ATOM 1634 C C . ARG A 1 200 ? -10.106 -4.837 -2.025 1.00 90.75 200 ARG A C 1
ATOM 1636 O O . ARG A 1 200 ? -9.288 -5.285 -1.211 1.00 90.75 200 ARG A O 1
ATOM 1643 N N . PRO A 1 201 ? -10.098 -5.275 -3.300 1.00 92.44 201 PRO A N 1
ATOM 1644 C CA . PRO A 1 201 ? -9.096 -6.233 -3.761 1.00 92.44 201 PRO A CA 1
ATOM 1645 C C . PRO A 1 201 ? -7.675 -5.645 -3.757 1.00 92.44 201 PRO A C 1
ATOM 1647 O O . PRO A 1 201 ? -6.729 -6.344 -3.399 1.00 92.44 201 PRO A O 1
ATOM 1650 N N . TYR A 1 202 ? -7.503 -4.356 -4.059 1.00 92.25 202 TYR A N 1
ATOM 1651 C CA . TYR A 1 202 ? -6.189 -3.700 -4.038 1.00 92.25 202 TYR A CA 1
ATOM 1652 C C . TYR A 1 202 ? -5.621 -3.564 -2.618 1.00 92.25 202 TYR A C 1
ATOM 1654 O O . TYR A 1 202 ? -4.426 -3.800 -2.404 1.00 92.25 202 TYR A O 1
ATOM 1662 N N . ARG A 1 203 ? -6.480 -3.282 -1.629 1.00 92.56 203 ARG A N 1
ATOM 1663 C CA . ARG A 1 203 ? -6.126 -3.291 -0.201 1.00 92.56 203 ARG A CA 1
ATOM 1664 C C . ARG A 1 203 ? -5.654 -4.677 0.249 1.00 92.56 203 ARG A C 1
ATOM 1666 O O . ARG A 1 203 ? -4.582 -4.798 0.834 1.00 92.56 203 ARG A O 1
ATOM 1673 N N . ARG A 1 204 ? -6.362 -5.751 -0.121 1.00 92.69 204 ARG A N 1
ATOM 1674 C CA . ARG A 1 204 ? -5.955 -7.146 0.189 1.00 92.69 204 ARG A CA 1
ATOM 1675 C C . ARG A 1 204 ? -4.614 -7.547 -0.429 1.00 92.69 204 ARG A C 1
ATOM 1677 O O . ARG A 1 204 ? -3.867 -8.350 0.139 1.00 92.69 204 ARG A O 1
ATOM 1684 N N . LEU A 1 205 ? -4.269 -6.967 -1.578 1.00 93.56 205 LEU A N 1
ATOM 1685 C CA . LEU A 1 205 ? -2.963 -7.160 -2.210 1.00 93.56 205 LEU A CA 1
ATOM 1686 C C . LEU A 1 205 ? -1.833 -6.379 -1.527 1.00 93.56 205 LEU A C 1
ATOM 1688 O O . LEU A 1 205 ? -0.670 -6.669 -1.803 1.00 93.56 205 LEU A O 1
ATOM 1692 N N . GLY A 1 206 ? -2.134 -5.438 -0.629 1.00 92.88 206 GLY A N 1
ATOM 1693 C CA . GLY A 1 206 ? -1.134 -4.592 0.026 1.00 92.88 206 GLY A CA 1
ATOM 1694 C C . GLY A 1 206 ? -0.693 -3.391 -0.814 1.00 92.88 206 GLY A C 1
ATOM 1695 O O . GLY A 1 206 ? 0.370 -2.841 -0.551 1.00 92.88 206 GLY A O 1
ATOM 1696 N N . MET A 1 207 ? -1.463 -2.997 -1.836 1.00 91.62 207 MET A N 1
ATOM 1697 C CA . MET A 1 207 ? -1.029 -2.043 -2.866 1.00 91.62 207 MET A CA 1
ATOM 1698 C C . MET A 1 207 ? -0.418 -0.754 -2.301 1.00 91.62 207 MET A C 1
ATOM 1700 O O . MET A 1 207 ? 0.661 -0.359 -2.734 1.00 91.62 207 MET A O 1
ATOM 1704 N N . CYS A 1 208 ? -1.072 -0.117 -1.326 1.00 90.56 208 CYS A N 1
ATOM 1705 C CA . CYS A 1 208 ? -0.614 1.158 -0.767 1.00 90.56 208 CYS A CA 1
ATOM 1706 C C . CYS A 1 208 ? 0.667 1.043 0.075 1.00 90.56 208 CYS A C 1
ATOM 1708 O O . CYS A 1 208 ? 1.326 2.054 0.313 1.00 90.56 208 CYS A O 1
ATOM 1710 N N . ILE A 1 209 ? 1.040 -0.174 0.488 1.00 93.44 209 ILE A N 1
ATOM 1711 C CA . ILE A 1 209 ? 2.251 -0.462 1.267 1.00 93.44 209 ILE A CA 1
ATOM 1712 C C . ILE A 1 209 ? 3.471 -0.643 0.358 1.00 93.44 209 ILE A C 1
ATOM 1714 O O . ILE A 1 209 ? 4.590 -0.345 0.777 1.00 93.44 209 ILE A O 1
ATOM 1718 N N . TRP A 1 210 ? 3.270 -1.109 -0.876 1.00 93.69 210 TRP A N 1
ATOM 1719 C CA . TRP A 1 210 ? 4.361 -1.496 -1.765 1.00 93.69 210 TRP A CA 1
ATOM 1720 C C . TRP A 1 210 ? 5.250 -0.340 -2.208 1.00 93.69 210 TRP A C 1
ATOM 1722 O O . TRP A 1 210 ? 4.806 0.798 -2.366 1.00 93.69 210 TRP A O 1
ATOM 1732 N N . ASP A 1 211 ? 6.530 -0.651 -2.414 1.00 93.44 211 ASP A N 1
ATOM 1733 C CA . ASP A 1 211 ? 7.476 0.299 -2.990 1.00 93.44 211 ASP A CA 1
ATOM 1734 C C . ASP A 1 211 ? 7.302 0.416 -4.509 1.00 93.44 211 ASP A C 1
ATOM 1736 O O . ASP A 1 211 ? 6.774 -0.476 -5.187 1.00 93.44 211 ASP A O 1
ATOM 1740 N N . ALA A 1 212 ? 7.756 1.539 -5.064 1.00 92.81 212 ALA A N 1
ATOM 1741 C CA . ALA A 1 212 ? 7.558 1.830 -6.475 1.00 92.81 212 ALA A CA 1
ATOM 1742 C C . ALA A 1 212 ? 8.318 0.859 -7.393 1.00 92.81 212 ALA A C 1
ATOM 1744 O O . ALA A 1 212 ? 7.844 0.568 -8.492 1.00 92.81 212 ALA A O 1
ATOM 1745 N N . TRP A 1 213 ? 9.468 0.325 -6.965 1.00 93.62 213 TRP A N 1
ATOM 1746 C CA . TRP A 1 213 ? 10.233 -0.644 -7.755 1.00 93.62 213 TRP A CA 1
ATOM 1747 C C . TRP A 1 213 ? 9.487 -1.967 -7.894 1.00 93.62 213 TRP A C 1
ATOM 1749 O O . TRP A 1 213 ? 9.425 -2.513 -8.997 1.00 93.62 213 TRP A O 1
ATOM 1759 N N . ARG A 1 214 ? 8.864 -2.465 -6.821 1.00 93.62 214 ARG A N 1
ATOM 1760 C CA . ARG A 1 214 ? 8.047 -3.688 -6.867 1.00 93.62 214 ARG A CA 1
ATOM 1761 C C . ARG A 1 214 ? 6.901 -3.547 -7.864 1.00 93.62 214 ARG A C 1
ATOM 1763 O O . ARG A 1 214 ? 6.708 -4.411 -8.720 1.00 93.62 214 ARG A O 1
ATOM 1770 N N . VAL A 1 215 ? 6.158 -2.447 -7.771 1.00 93.38 215 VAL A N 1
ATOM 1771 C CA . VAL A 1 215 ? 4.990 -2.184 -8.626 1.00 93.38 215 VAL A CA 1
ATOM 1772 C C . VAL A 1 215 ? 5.412 -1.935 -10.078 1.00 93.38 215 VAL A C 1
ATOM 1774 O O . VAL A 1 215 ? 4.776 -2.434 -11.007 1.00 93.38 215 VAL A O 1
ATOM 1777 N N . TYR A 1 216 ? 6.531 -1.241 -10.293 1.00 92.12 216 TYR A N 1
ATOM 1778 C CA . TYR A 1 216 ? 7.134 -1.081 -11.616 1.00 92.12 216 TYR A CA 1
ATOM 1779 C C . TYR A 1 216 ? 7.566 -2.414 -12.224 1.00 92.12 216 TYR A C 1
ATOM 1781 O O . TYR A 1 216 ? 7.270 -2.676 -13.387 1.00 92.12 216 TYR A O 1
ATOM 1789 N N . SER A 1 217 ? 8.205 -3.279 -11.437 1.00 91.94 217 SER A N 1
ATOM 1790 C CA . SER A 1 217 ? 8.661 -4.597 -11.890 1.00 91.94 217 SER A CA 1
ATOM 1791 C C . SER A 1 217 ? 7.491 -5.494 -12.300 1.00 91.94 217 SER A C 1
ATOM 1793 O O . SER A 1 217 ? 7.611 -6.254 -13.252 1.00 91.94 217 SER A O 1
ATOM 1795 N N . ALA A 1 218 ? 6.325 -5.337 -11.666 1.00 91.81 218 ALA A N 1
ATOM 1796 C CA . ALA A 1 218 ? 5.077 -5.984 -12.082 1.00 91.81 218 ALA A CA 1
ATOM 1797 C C . ALA A 1 218 ? 4.417 -5.335 -13.322 1.00 91.81 218 ALA A C 1
ATOM 1799 O O . ALA A 1 218 ? 3.353 -5.765 -13.768 1.00 91.81 218 ALA A O 1
ATOM 1800 N N . GLY A 1 219 ? 5.013 -4.281 -13.885 1.00 89.69 219 GLY A N 1
ATOM 1801 C CA . GLY A 1 219 ? 4.497 -3.571 -15.052 1.00 89.69 219 GLY A CA 1
ATOM 1802 C C . GLY A 1 219 ? 3.262 -2.708 -14.772 1.00 89.69 219 GLY A C 1
ATOM 1803 O O . GLY A 1 219 ? 2.518 -2.415 -15.713 1.00 89.69 219 GLY A O 1
ATOM 1804 N N . LEU A 1 220 ? 3.042 -2.334 -13.507 1.00 89.06 220 LEU A N 1
ATOM 1805 C CA . LEU A 1 220 ? 1.880 -1.583 -13.010 1.00 89.06 220 LEU A CA 1
ATOM 1806 C C . LEU A 1 220 ? 2.173 -0.089 -12.780 1.00 89.06 220 LEU A C 1
ATOM 1808 O O . LEU A 1 220 ? 1.257 0.694 -12.532 1.00 89.06 220 LEU A O 1
ATOM 1812 N N . LEU A 1 221 ? 3.442 0.313 -12.876 1.00 88.44 221 LEU A N 1
ATOM 1813 C CA . LEU A 1 221 ? 3.900 1.691 -12.709 1.00 88.44 221 LEU A CA 1
ATOM 1814 C C . LEU A 1 221 ? 4.768 2.110 -13.899 1.00 88.44 221 LEU A C 1
ATOM 1816 O O . LEU A 1 221 ? 5.500 1.301 -14.467 1.00 88.44 221 LEU A O 1
ATOM 1820 N N . SER A 1 222 ? 4.721 3.395 -14.254 1.00 83.81 222 SER A N 1
ATOM 1821 C CA . SER A 1 222 ? 5.603 3.993 -15.261 1.00 83.81 222 SER A CA 1
ATOM 1822 C C . SER A 1 222 ? 6.052 5.385 -14.826 1.00 83.81 222 SER A C 1
ATOM 1824 O O . SER A 1 222 ? 5.253 6.136 -14.268 1.00 83.81 222 SER A O 1
ATOM 1826 N N . PHE A 1 223 ? 7.297 5.750 -15.129 1.00 74.06 223 PHE A N 1
ATOM 1827 C CA . PHE A 1 223 ? 7.860 7.054 -14.780 1.00 74.06 223 PHE A CA 1
ATOM 1828 C C . PHE A 1 223 ? 7.814 8.016 -15.962 1.00 74.06 223 PHE A C 1
ATOM 1830 O O . PHE A 1 223 ? 8.150 7.661 -17.091 1.00 74.06 223 PHE A O 1
ATOM 1837 N N . ARG A 1 224 ? 7.465 9.274 -15.681 1.00 67.06 224 ARG A N 1
ATOM 1838 C CA . ARG A 1 224 ? 7.626 10.397 -16.613 1.00 67.06 224 ARG A CA 1
ATOM 1839 C C . ARG A 1 224 ? 8.920 11.152 -16.296 1.00 67.06 224 ARG A C 1
ATOM 1841 O O . ARG A 1 224 ? 8.885 12.347 -16.030 1.00 67.06 224 ARG A O 1
ATOM 1848 N N . CYS A 1 225 ? 10.053 10.459 -16.285 1.00 66.38 225 CYS A N 1
ATOM 1849 C CA . CYS A 1 225 ? 11.356 11.091 -16.058 1.00 66.38 225 CYS A CA 1
ATOM 1850 C C . CYS A 1 225 ? 12.146 11.197 -17.367 1.00 66.38 225 CYS A C 1
ATOM 1852 O O . CYS A 1 225 ? 11.858 10.497 -18.335 1.00 66.38 225 CYS A O 1
ATOM 1854 N N . VAL A 1 226 ? 13.129 12.097 -17.399 1.00 64.50 226 VAL A N 1
ATOM 1855 C CA . VAL A 1 226 ? 14.085 12.233 -18.506 1.00 64.50 226 VAL A CA 1
ATOM 1856 C C . VAL A 1 226 ? 15.427 11.667 -18.045 1.00 64.50 226 VAL A C 1
ATOM 1858 O O . VAL A 1 226 ? 15.920 12.050 -16.985 1.00 64.50 226 VAL A O 1
ATOM 1861 N N . GLY A 1 227 ? 16.019 10.782 -18.849 1.00 77.19 227 GLY A N 1
ATOM 1862 C CA . GLY A 1 227 ? 17.330 10.180 -18.590 1.00 77.19 227 GLY A CA 1
ATOM 1863 C C . GLY A 1 227 ? 17.283 8.840 -17.851 1.00 77.19 227 GLY A C 1
ATOM 1864 O O . GLY A 1 227 ? 16.247 8.424 -17.346 1.00 77.19 227 GLY A O 1
ATOM 1865 N N . MET A 1 228 ? 18.428 8.158 -17.804 1.00 85.31 228 MET A N 1
ATOM 1866 C CA . MET A 1 228 ? 18.560 6.819 -17.223 1.00 85.31 228 MET A CA 1
ATOM 1867 C C . MET A 1 228 ? 18.280 6.823 -15.713 1.00 85.31 228 MET A C 1
ATOM 1869 O O . MET A 1 228 ? 18.927 7.546 -14.946 1.00 85.31 228 MET A O 1
ATOM 1873 N N . ILE A 1 229 ? 17.336 5.986 -15.284 1.00 88.31 229 ILE A N 1
ATOM 1874 C CA . ILE A 1 229 ? 16.957 5.809 -13.880 1.00 88.31 229 ILE A CA 1
ATOM 1875 C C . ILE A 1 229 ? 17.753 4.634 -13.303 1.00 88.31 229 ILE A C 1
ATOM 1877 O O . ILE A 1 229 ? 17.599 3.517 -13.797 1.00 88.31 229 ILE A O 1
ATOM 1881 N N . PRO A 1 230 ? 18.588 4.829 -12.267 1.00 92.12 230 PRO A N 1
ATOM 1882 C CA . PRO A 1 230 ? 19.297 3.721 -11.637 1.00 92.12 230 PRO A CA 1
ATOM 1883 C C . PRO A 1 230 ? 18.310 2.799 -10.916 1.00 92.12 230 PRO A C 1
ATOM 1885 O O . PRO A 1 230 ? 17.377 3.264 -10.264 1.00 92.12 230 PRO A O 1
ATOM 1888 N N . THR A 1 231 ? 18.520 1.493 -11.019 1.00 92.06 231 THR A N 1
ATOM 1889 C CA . THR A 1 231 ? 17.664 0.466 -10.406 1.00 92.06 231 THR A CA 1
ATOM 1890 C C . THR A 1 231 ? 18.250 -0.030 -9.084 1.00 92.06 231 THR A C 1
ATOM 1892 O O . THR A 1 231 ? 19.472 -0.003 -8.909 1.00 92.06 231 THR A O 1
ATOM 1895 N N . PRO A 1 232 ? 17.421 -0.552 -8.163 1.00 90.88 232 PRO A N 1
ATOM 1896 C CA . PRO A 1 232 ? 17.906 -1.193 -6.940 1.00 90.88 232 PRO A CA 1
ATOM 1897 C C . PRO A 1 232 ? 18.825 -2.400 -7.175 1.00 90.88 232 PRO A C 1
ATOM 1899 O O . PRO A 1 232 ? 19.592 -2.756 -6.286 1.00 90.88 232 PRO A O 1
ATOM 1902 N N . THR A 1 233 ? 18.770 -3.019 -8.357 1.00 89.69 233 THR A N 1
ATOM 1903 C CA . THR A 1 233 ? 19.582 -4.185 -8.736 1.00 89.69 233 THR A CA 1
ATOM 1904 C C . THR A 1 233 ? 20.883 -3.827 -9.462 1.00 89.69 233 THR A C 1
ATOM 1906 O O . THR A 1 233 ? 21.600 -4.715 -9.914 1.00 89.69 233 THR A O 1
ATOM 1909 N N . GLY A 1 234 ? 21.231 -2.537 -9.544 1.00 88.50 234 GLY A N 1
ATOM 1910 C CA . GLY A 1 234 ? 22.509 -2.068 -10.098 1.00 88.50 234 GLY A CA 1
ATOM 1911 C C . GLY A 1 234 ? 22.512 -1.810 -11.609 1.00 88.50 234 GLY A C 1
ATOM 1912 O O . GLY A 1 234 ? 23.537 -1.408 -12.152 1.00 88.50 234 GLY A O 1
ATOM 1913 N N . GLY A 1 235 ? 21.380 -1.999 -12.290 1.00 90.56 235 GLY A N 1
ATOM 1914 C CA . GLY A 1 235 ? 21.174 -1.613 -13.689 1.00 90.56 235 GLY A CA 1
ATOM 1915 C C . GLY A 1 235 ? 20.528 -0.235 -13.850 1.00 90.56 235 GLY A C 1
ATOM 1916 O O . GLY A 1 235 ? 20.388 0.526 -12.889 1.00 90.56 235 GLY A O 1
ATOM 1917 N N . PHE A 1 236 ? 20.059 0.055 -15.063 1.00 90.62 236 PHE A N 1
ATOM 1918 C CA . PHE A 1 236 ? 19.335 1.281 -15.385 1.00 90.62 236 PHE A CA 1
ATOM 1919 C C . PHE A 1 236 ? 18.064 0.980 -16.177 1.00 90.62 236 PHE A C 1
ATOM 1921 O O . PHE A 1 236 ? 18.043 0.083 -17.015 1.00 90.62 236 PHE A O 1
ATOM 1928 N N . VAL A 1 237 ? 17.025 1.769 -15.929 1.00 87.81 237 VAL A N 1
ATOM 1929 C CA . VAL A 1 237 ? 15.794 1.801 -16.715 1.00 87.81 237 VAL A CA 1
ATOM 1930 C C . VAL A 1 237 ? 15.798 3.066 -17.554 1.00 87.81 237 VAL A C 1
ATOM 1932 O O . VAL A 1 237 ? 16.000 4.164 -17.032 1.00 87.81 237 VAL A O 1
ATOM 1935 N N . GLU A 1 238 ? 15.527 2.920 -18.846 1.00 81.62 238 GLU A N 1
ATOM 1936 C CA . GLU A 1 238 ? 15.239 4.057 -19.708 1.00 81.62 238 GLU A CA 1
ATOM 1937 C C . GLU A 1 238 ? 13.742 4.400 -19.597 1.00 81.62 238 GLU A C 1
ATOM 1939 O O . GLU A 1 238 ? 12.887 3.586 -19.966 1.00 81.62 238 GLU A O 1
ATOM 1944 N N . PRO A 1 239 ? 13.376 5.566 -19.038 1.00 70.69 239 PRO A N 1
ATOM 1945 C CA . PRO A 1 239 ? 11.982 5.952 -18.929 1.00 70.69 239 PRO A CA 1
ATOM 1946 C C . PRO A 1 239 ? 11.418 6.213 -20.324 1.00 70.69 239 PRO A C 1
ATOM 1948 O O . PRO A 1 239 ? 11.839 7.123 -21.036 1.00 70.69 239 PRO A O 1
ATOM 1951 N N . SER A 1 240 ? 10.407 5.440 -20.707 1.00 67.06 240 SER A N 1
ATOM 1952 C CA . SER A 1 240 ? 9.587 5.765 -21.868 1.00 67.06 240 SER A CA 1
ATOM 1953 C C . SER A 1 240 ? 8.452 6.676 -21.418 1.00 67.06 240 SER A C 1
ATOM 1955 O O . SER A 1 240 ? 7.720 6.349 -20.483 1.00 67.06 240 SER A O 1
ATOM 1957 N N . ARG A 1 241 ? 8.265 7.825 -22.089 1.00 65.81 241 ARG A N 1
ATOM 1958 C CA . ARG A 1 241 ? 7.031 8.606 -21.909 1.00 65.81 241 ARG A CA 1
ATOM 1959 C C . ARG A 1 241 ? 5.868 7.668 -22.231 1.00 65.81 241 ARG A C 1
ATOM 1961 O O . ARG A 1 241 ? 5.810 7.178 -23.363 1.00 65.81 241 ARG A O 1
ATOM 1968 N N . PRO A 1 242 ? 4.962 7.381 -21.282 1.00 63.97 242 PRO A N 1
ATOM 1969 C CA . PRO A 1 242 ? 3.894 6.443 -21.547 1.00 63.97 242 PRO A CA 1
ATOM 1970 C C . PRO A 1 242 ? 2.951 7.095 -22.557 1.00 63.97 242 PRO A C 1
ATOM 1972 O O . PRO A 1 242 ? 2.154 7.968 -22.222 1.00 63.97 242 PRO A O 1
ATOM 1975 N N . GLY A 1 243 ? 3.070 6.695 -23.824 1.00 71.56 243 GLY A N 1
ATOM 1976 C CA . GLY A 1 243 ? 2.056 6.995 -24.823 1.00 71.56 243 GLY A CA 1
ATOM 1977 C C . GLY A 1 243 ? 0.717 6.390 -24.396 1.00 71.56 243 GLY A C 1
ATOM 1978 O O . GLY A 1 243 ? 0.666 5.498 -23.544 1.00 71.56 243 GLY A O 1
ATOM 1979 N N . LEU A 1 244 ? -0.374 6.827 -25.026 1.00 74.62 244 LEU A N 1
ATOM 1980 C CA . LEU A 1 244 ? -1.733 6.363 -24.710 1.00 74.62 244 LEU A CA 1
ATOM 1981 C C . LEU A 1 244 ? -1.856 4.825 -24.678 1.00 74.62 244 LEU A C 1
ATOM 1983 O O . LEU A 1 244 ? -2.601 4.271 -23.871 1.00 74.62 244 LEU A O 1
ATOM 1987 N N . HIS A 1 245 ? -1.087 4.135 -25.526 1.00 78.00 245 HIS A N 1
ATOM 1988 C CA . HIS A 1 245 ? -1.000 2.673 -25.567 1.00 78.00 245 HIS A CA 1
ATOM 1989 C C . HIS A 1 245 ? -0.420 2.057 -24.288 1.00 78.00 245 HIS A C 1
ATOM 1991 O O . HIS A 1 245 ? -0.975 1.096 -23.762 1.00 78.00 245 HIS A O 1
ATOM 1997 N N . ASN A 1 246 ? 0.667 2.624 -23.758 1.00 77.69 246 ASN A N 1
ATOM 1998 C CA . ASN A 1 246 ? 1.313 2.125 -22.542 1.00 77.69 246 ASN A CA 1
ATOM 1999 C C . ASN A 1 246 ? 0.438 2.368 -21.316 1.00 77.69 246 ASN A C 1
ATOM 2001 O O . ASN A 1 246 ? 0.303 1.474 -20.483 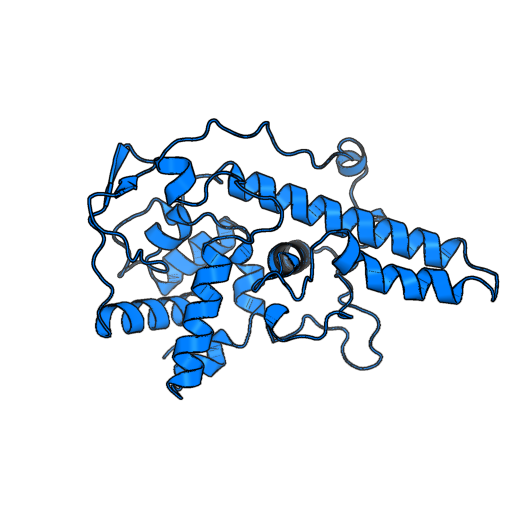1.00 77.69 246 ASN A O 1
ATOM 2005 N N . VAL A 1 247 ? -0.225 3.529 -21.260 1.00 77.88 247 VAL A N 1
ATOM 2006 C CA . VAL A 1 247 ? -1.241 3.806 -20.239 1.00 77.88 247 VAL A CA 1
ATOM 2007 C C . VAL A 1 247 ? -2.329 2.735 -20.301 1.00 77.88 247 VAL A C 1
ATOM 2009 O O . VAL A 1 247 ? -2.565 2.052 -19.314 1.00 77.88 247 VAL A O 1
ATOM 2012 N N . ARG A 1 248 ? -2.919 2.478 -21.476 1.00 79.12 248 ARG A N 1
ATOM 2013 C CA . ARG A 1 248 ? -3.974 1.460 -21.624 1.00 79.12 248 ARG A CA 1
ATOM 2014 C C . ARG A 1 248 ? -3.515 0.049 -21.237 1.00 79.12 248 ARG A C 1
ATOM 2016 O O . ARG A 1 248 ? -4.270 -0.678 -20.604 1.00 79.12 248 ARG A O 1
ATOM 2023 N N . LYS A 1 249 ? -2.291 -0.350 -21.590 1.00 84.06 249 LYS A N 1
ATOM 2024 C CA . LYS A 1 249 ? -1.734 -1.650 -21.177 1.00 84.06 249 LYS A CA 1
ATOM 2025 C C . LYS A 1 249 ? -1.638 -1.771 -19.661 1.00 84.06 249 LYS A C 1
ATOM 2027 O O . LYS A 1 249 ? -2.044 -2.778 -19.100 1.00 84.06 249 LYS A O 1
ATOM 2032 N N . MET A 1 250 ? -1.121 -0.746 -19.002 1.00 84.38 250 MET A N 1
ATOM 2033 C CA . MET A 1 250 ? -0.979 -0.717 -17.549 1.00 84.38 250 MET A CA 1
ATOM 2034 C C . MET A 1 250 ? -2.338 -0.732 -16.843 1.00 84.38 250 MET A C 1
ATOM 2036 O O . MET A 1 250 ? -2.516 -1.447 -15.867 1.00 84.38 250 MET A O 1
ATOM 2040 N N . GLN A 1 251 ? -3.320 -0.021 -17.387 1.00 81.56 251 GLN A N 1
ATOM 2041 C CA . GLN A 1 251 ? -4.71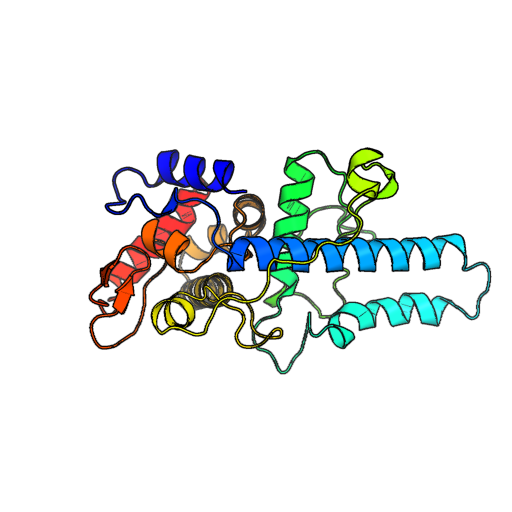2 -0.062 -16.945 1.00 81.56 251 GLN A CA 1
ATOM 2042 C C . GLN A 1 251 ? -5.314 -1.478 -17.016 1.00 81.56 251 GLN A C 1
ATOM 2044 O O . GLN A 1 251 ? -5.910 -1.946 -16.051 1.00 81.56 251 GLN A O 1
ATOM 2049 N N . ILE A 1 252 ? -5.098 -2.188 -18.130 1.00 84.88 252 ILE A N 1
ATOM 2050 C CA . ILE A 1 252 ? -5.500 -3.597 -18.275 1.00 84.88 252 ILE A CA 1
ATOM 2051 C C . ILE A 1 252 ? -4.796 -4.469 -17.233 1.00 84.88 252 ILE A C 1
ATOM 2053 O O . ILE A 1 252 ? -5.430 -5.325 -16.627 1.00 84.88 252 ILE A O 1
ATOM 2057 N N . ARG A 1 253 ? -3.504 -4.234 -16.973 1.00 88.38 253 ARG A N 1
ATOM 2058 C CA . ARG A 1 253 ? -2.760 -4.979 -15.947 1.00 88.38 253 ARG A CA 1
ATOM 2059 C C . ARG A 1 253 ? -3.307 -4.739 -14.537 1.00 88.38 253 ARG A C 1
ATOM 2061 O O . ARG A 1 253 ? -3.387 -5.690 -13.769 1.00 88.38 253 ARG A O 1
ATOM 2068 N N . TRP A 1 254 ? -3.718 -3.514 -14.204 1.00 88.75 254 TRP A N 1
ATOM 2069 C CA . TRP A 1 254 ? -4.351 -3.206 -12.914 1.00 88.75 254 TRP A CA 1
ATOM 2070 C C . TRP A 1 254 ? -5.679 -3.941 -12.713 1.00 88.75 254 TRP A C 1
ATOM 2072 O O . TRP A 1 254 ? -5.946 -4.412 -11.609 1.00 88.75 254 TRP A O 1
ATOM 2082 N N . ALA A 1 255 ? -6.495 -4.071 -13.759 1.00 87.88 255 ALA A N 1
ATOM 2083 C CA . ALA A 1 255 ? -7.724 -4.862 -13.713 1.00 87.88 255 ALA A CA 1
ATOM 2084 C C . ALA A 1 255 ? -7.426 -6.371 -13.629 1.00 87.88 255 ALA A C 1
ATOM 2086 O O . ALA A 1 255 ? -7.963 -7.074 -12.771 1.00 87.88 255 ALA A O 1
ATOM 2087 N N . ALA A 1 256 ? -6.496 -6.859 -14.454 1.00 89.62 256 ALA A N 1
ATOM 2088 C CA . ALA A 1 256 ? -6.106 -8.264 -14.476 1.00 89.62 256 ALA A CA 1
ATOM 2089 C C . ALA A 1 256 ? -5.528 -8.722 -13.129 1.00 89.62 256 ALA A C 1
ATOM 2091 O O . ALA A 1 256 ? -5.802 -9.837 -12.698 1.00 89.62 256 ALA A O 1
ATOM 2092 N N . LEU A 1 257 ? -4.798 -7.853 -12.419 1.00 90.69 257 LEU A N 1
ATOM 2093 C CA . LEU A 1 257 ? -4.234 -8.143 -11.096 1.00 90.69 257 LEU A CA 1
ATOM 2094 C C . LEU A 1 257 ? -5.291 -8.600 -10.074 1.00 90.69 257 LEU A C 1
ATOM 2096 O O . LEU A 1 257 ? -4.974 -9.368 -9.171 1.00 90.69 257 LEU A O 1
ATOM 2100 N N . ILE A 1 258 ? -6.537 -8.147 -10.218 1.00 90.38 258 ILE A N 1
ATOM 2101 C CA . ILE A 1 258 ? -7.660 -8.508 -9.340 1.00 90.38 258 ILE A CA 1
ATOM 2102 C C . ILE A 1 258 ? -8.615 -9.523 -9.994 1.00 90.38 258 ILE A C 1
ATOM 2104 O O . ILE A 1 258 ? -9.756 -9.679 -9.557 1.00 90.38 258 ILE A O 1
ATOM 2108 N N . GLY A 1 259 ? -8.168 -10.197 -11.058 1.00 86.38 259 GLY A N 1
ATOM 2109 C CA . GLY A 1 259 ? -8.949 -11.194 -11.792 1.00 86.38 259 GLY A CA 1
ATOM 2110 C C . GLY A 1 259 ? -10.121 -10.605 -12.580 1.00 86.38 259 GLY A C 1
ATOM 2111 O O . GLY A 1 259 ? -11.131 -11.285 -12.766 1.00 86.38 259 GLY A O 1
ATOM 2112 N N . LYS A 1 260 ? -10.034 -9.335 -12.995 1.00 84.19 260 LYS A N 1
ATOM 2113 C CA . LYS A 1 260 ? -11.047 -8.673 -13.827 1.00 84.19 260 LYS A CA 1
ATOM 2114 C C . LYS A 1 260 ? -10.533 -8.486 -15.250 1.00 84.19 260 LYS A C 1
ATOM 2116 O O . LYS A 1 260 ? -9.409 -8.034 -15.454 1.00 84.19 260 LYS A O 1
ATOM 2121 N N . ASP A 1 261 ? -11.398 -8.778 -16.214 1.00 70.75 261 ASP A N 1
ATOM 2122 C CA . ASP A 1 261 ? -11.153 -8.504 -17.628 1.00 70.75 261 ASP A CA 1
ATOM 2123 C C . ASP A 1 261 ? -11.639 -7.095 -18.012 1.00 70.75 261 ASP A C 1
ATOM 2125 O O . ASP A 1 261 ? -12.530 -6.531 -17.368 1.00 70.75 261 ASP A O 1
ATOM 2129 N N . VAL A 1 262 ? -11.038 -6.534 -19.068 1.00 61.47 262 VAL A N 1
ATOM 2130 C CA . VAL A 1 262 ? -11.282 -5.179 -19.605 1.00 61.47 262 VAL A CA 1
ATOM 2131 C C . VAL A 1 262 ? -11.847 -5.222 -21.015 1.00 61.47 262 VAL A C 1
ATOM 2133 O O . VAL A 1 262 ? -11.227 -5.901 -21.863 1.00 61.47 262 VAL A O 1
#

pLDDT: mean 79.1, std 12.77, range [41.91, 93.69]

Sequence (262 aa):
MRRNFCSAVETHLFLSIDNKDYAAPPSWIEEYRTHWALWHLRHYSDLQNLALNHITSQCCTTIVEKLETYTTWNGLVNNDSPMPRVEEIWTLAAVLTDLGLHVSYGFFKHEPNEPLNALWDLPQETPLPLIPFSNLPPQAMNYPVWCPSPVPNVTKINDTWDRIVQDPSFPSLVSMFFRSQVYDMLMARRRTATCMEDMRPYRRLGMCIWDAWRVYSAGLLSFRCVGMIPTPTGGFVEPSRPGLHNVRKMQIRWAALIGKDV

Solvent-accessible surface area (backbone atoms only — not comparable to full-atom values): 15037 Å² total; per-residue (Å²): 76,70,68,54,37,41,50,29,40,58,72,57,39,51,97,75,45,92,43,72,59,43,67,53,79,84,50,69,35,28,50,35,44,50,23,52,27,50,44,51,35,51,51,54,26,50,53,51,50,51,49,67,76,70,61,89,54,91,83,44,61,63,56,61,58,49,54,53,44,48,42,48,78,67,48,29,48,42,93,88,46,93,50,44,43,46,53,36,37,52,15,49,48,45,36,41,36,78,72,71,45,72,62,43,50,43,87,58,96,84,54,77,56,84,62,49,58,54,69,85,80,48,68,80,71,63,61,73,56,31,48,70,68,86,75,54,58,75,75,58,64,76,57,80,69,57,70,53,79,82,84,75,81,92,40,73,47,32,62,76,33,47,46,53,86,88,50,94,66,61,48,42,64,41,44,58,47,52,50,50,52,49,52,57,29,52,77,65,72,42,84,65,32,68,67,66,46,45,33,54,64,46,21,44,36,29,50,44,38,43,37,39,54,36,41,31,27,62,49,63,50,85,52,88,54,86,64,77,40,64,41,96,87,75,53,69,45,76,50,58,73,70,47,75,67,53,50,51,53,26,53,47,46,60,36,27,50,72,76,38,88,121

Radius of gyration: 19.35 Å; Cα contacts (8 Å, |Δi|>4): 342; chains: 1; bounding box: 48×37×58 Å